Protein AF-0000000073241981 (afdb_homodimer)

Nearest PDB structures (foldseek):
  4bqk-assembly1_A  TM=9.613E-01  e=3.384E-13  Oryza sativa
  4u2x-assembly1_D  TM=9.489E-01  e=1.464E-09  Homo sapiens
  3tj3-assembly2_B  TM=9.458E-01  e=6.362E-09  Homo sapiens
  3fey-assembly1_C  TM=9.145E-01  e=1.460E-07  Homo sapiens
  3wpt-assembly2_B  TM=8.997E-01  e=3.703E-07  Homo sapiens

InterPro domains:
  IPR000225 Armadillo [PF00514] (1-34)
  IPR000225 Armadillo [PF00514] (39-77)
  IPR000225 Armadillo [SM00185] (1-35)
  IPR000225 Armadillo [SM00185] (38-78)
  IPR011989 Armadillo-like helical [G3DSA:1.25.10.10] (1-128)
  IPR016024 Armadillo-type fold [SSF48371] (3-127)
  IPR032413 Atypical Arm repeat [PF16186] (93-127)

Solvent-accessible surface area (backbone atoms only — not comparable to full-atom values): 13651 Å² total; per-residue (Å²): 107,66,30,52,57,30,47,46,53,53,40,39,49,36,36,67,66,50,56,69,74,54,20,53,52,28,42,49,24,53,21,49,21,41,73,51,39,52,68,68,53,44,49,48,47,50,70,67,54,43,57,43,44,38,37,63,41,55,74,47,89,50,63,67,57,27,46,37,33,50,51,23,51,42,39,48,40,50,47,24,45,50,36,18,76,70,56,75,54,49,90,34,30,63,49,42,52,51,35,46,75,44,54,25,52,65,52,40,57,58,33,55,73,44,88,50,61,69,50,19,54,50,29,53,51,41,45,55,65,35,52,52,37,83,96,108,66,30,52,57,30,46,45,54,54,40,40,47,35,37,67,66,49,57,70,76,52,21,52,52,30,44,48,26,53,22,49,21,40,74,52,39,51,69,68,53,43,51,49,46,51,72,65,54,43,57,45,46,40,37,64,41,55,75,46,88,51,63,69,56,26,45,37,36,50,52,22,51,43,41,48,40,50,47,24,46,50,36,18,75,70,57,75,53,50,89,34,29,64,48,42,53,50,35,46,75,45,54,23,53,64,52,40,56,58,32,56,73,43,86,51,61,68,50,19,54,51,28,52,50,41,45,54,64,35,52,53,36,82,97

pLDDT: mean 92.47, std 10.14, range [39.94, 98.81]

Foldseek 3Di:
DVVLVVVLLVLLVCLPDNDPVSVLVSLLVLLVCLVPDDLVSLVVNVVSPNQLSLLVCCVPPDVVSVLSSLSSLQSSLVSLVVCCVVCNVDQASVSLVVCVVSVNLVSLVVQCPPPDVSSNVSSVVSCVSSVVRVD/DVVLVVVLLVLLVCLPDNDPVSVLVSLLVLLVCLVPDDLVSLVVNVVSPNQLSLLVCCVPPDVVSVLSSLSSLQSSLVSLVVCCVVVNVDQASVSLVVCVVSVNLVSLVVQCPPPDVSSNVSSVVSCCSSVVRVD

Radius of gyration: 21.54 Å; Cα contacts (8 Å, |Δi|>4): 370; chains: 2; bounding box: 36×63×42 Å

Organism: Cajanus cajan (NCBI:txid3821)

Structure (mmCIF, N/CA/C/O backbone):
data_AF-0000000073241981-model_v1
#
loop_
_entity.id
_entity.type
_entity.pdbx_description
1 polymer 'Importin subunit alpha-1'
#
loop_
_atom_site.group_PDB
_atom_site.id
_atom_site.type_symbol
_atom_site.label_atom_id
_atom_site.label_alt_id
_atom_site.label_comp_id
_atom_site.label_asym_id
_atom_site.label_entity_id
_atom_site.label_seq_id
_atom_site.pdbx_PDB_ins_code
_atom_site.Cartn_x
_atom_site.Cartn_y
_atom_site.Cartn_z
_atom_site.occupancy
_atom_site.B_iso_or_equiv
_atom_site.auth_seq_id
_atom_site.auth_comp_id
_atom_site.auth_asym_id
_atom_site.auth_atom_id
_atom_site.pdbx_PDB_model_num
ATOM 1 N N . ALA A 1 1 ? -11.102 -2.355 5.992 1 65.44 1 ALA A N 1
ATOM 2 C CA . ALA A 1 1 ? -11.133 -3.785 5.691 1 65.44 1 ALA A CA 1
ATOM 3 C C . ALA A 1 1 ? -9.734 -4.391 5.781 1 65.44 1 ALA A C 1
ATOM 5 O O . ALA A 1 1 ? -8.75 -3.67 5.914 1 65.44 1 ALA A O 1
ATOM 6 N N . VAL A 1 2 ? -9.719 -5.684 5.891 1 76.06 2 VAL A N 1
ATOM 7 C CA . VAL A 1 2 ? -8.539 -6.508 6.105 1 76.06 2 VAL A CA 1
ATOM 8 C C . VAL A 1 2 ? -7.48 -6.184 5.051 1 76.06 2 VAL A C 1
ATOM 10 O O . VAL A 1 2 ? -6.305 -6.012 5.375 1 76.06 2 VAL A O 1
ATOM 13 N N . ILE A 1 3 ? -7.848 -5.832 3.861 1 83.62 3 ILE A N 1
ATOM 14 C CA . ILE A 1 3 ? -6.879 -5.633 2.789 1 83.62 3 ILE A CA 1
ATOM 15 C C . ILE A 1 3 ? -6.18 -4.285 2.965 1 83.62 3 ILE A C 1
ATOM 17 O O . ILE A 1 3 ? -4.988 -4.156 2.686 1 83.62 3 ILE A O 1
ATOM 21 N N . GLU A 1 4 ? -6.887 -3.355 3.498 1 87.31 4 GLU A N 1
ATOM 22 C CA . GLU A 1 4 ? -6.297 -2.031 3.668 1 87.31 4 GLU A CA 1
ATOM 23 C C . GLU A 1 4 ? -5.164 -2.057 4.691 1 87.31 4 GLU A C 1
ATOM 25 O O . GLU A 1 4 ? -4.109 -1.464 4.469 1 87.31 4 GLU A O 1
ATOM 30 N N . ALA A 1 5 ? -5.457 -2.812 5.758 1 87.94 5 ALA A N 1
ATOM 31 C CA . ALA A 1 5 ? -4.445 -2.902 6.805 1 87.94 5 ALA A CA 1
ATOM 32 C C . ALA A 1 5 ? -3.176 -3.574 6.281 1 87.94 5 ALA A C 1
ATOM 34 O O . ALA A 1 5 ? -2.064 -3.18 6.641 1 87.94 5 ALA A O 1
ATOM 35 N N . ALA A 1 6 ? -3.398 -4.441 5.395 1 91.81 6 ALA A N 1
ATOM 36 C CA . ALA A 1 6 ? -2.279 -5.195 4.84 1 91.81 6 ALA A CA 1
ATOM 37 C C . ALA A 1 6 ? -1.429 -4.324 3.92 1 91.81 6 ALA A C 1
ATOM 39 O O . ALA A 1 6 ? -0.267 -4.641 3.654 1 91.81 6 ALA A O 1
ATOM 40 N N . LEU A 1 7 ? -2.012 -3.246 3.492 1 95.12 7 LEU A N 1
ATOM 41 C CA . LEU A 1 7 ? -1.311 -2.402 2.531 1 95.12 7 LEU A CA 1
ATOM 42 C C . LEU A 1 7 ? -0.787 -1.135 3.199 1 95.12 7 LEU A C 1
ATOM 44 O O . LEU A 1 7 ? 0.273 -0.625 2.83 1 95.12 7 LEU A O 1
ATOM 48 N N . ILE A 1 8 ? -1.502 -0.699 4.191 1 95.81 8 ILE A N 1
ATOM 49 C CA . ILE A 1 8 ? -1.204 0.585 4.816 1 95.81 8 ILE A CA 1
ATOM 50 C C . ILE A 1 8 ? 0.071 0.471 5.648 1 95.81 8 ILE A C 1
ATOM 52 O O . ILE A 1 8 ? 0.993 1.275 5.496 1 95.81 8 ILE A O 1
ATOM 56 N N . ALA A 1 9 ? 0.153 -0.538 6.445 1 96 9 ALA A N 1
ATOM 57 C CA . ALA A 1 9 ? 1.267 -0.658 7.387 1 96 9 ALA A CA 1
ATOM 58 C C . ALA A 1 9 ? 2.598 -0.751 6.648 1 96 9 ALA A C 1
ATOM 60 O O . ALA A 1 9 ? 3.535 -0.009 6.949 1 96 9 ALA A O 1
ATOM 61 N N . PRO A 1 10 ? 2.623 -1.589 5.625 1 96.56 10 PRO A N 1
ATOM 62 C CA . PRO A 1 10 ? 3.891 -1.659 4.895 1 96.56 10 PRO A CA 1
ATOM 63 C C . PRO A 1 10 ? 4.254 -0.339 4.219 1 96.56 10 PRO A C 1
ATOM 65 O O . PRO A 1 10 ? 5.43 0.036 4.184 1 96.56 10 PRO A O 1
ATOM 68 N N . LEU A 1 11 ? 3.307 0.34 3.68 1 97.19 11 LEU A N 1
ATOM 69 C CA . LEU A 1 11 ? 3.582 1.6 2.998 1 97.19 11 LEU A CA 1
ATOM 70 C C . LEU A 1 11 ? 4.059 2.658 3.986 1 97.19 11 LEU A C 1
ATOM 72 O O . LEU A 1 11 ? 4.961 3.441 3.678 1 97.19 11 LEU A O 1
ATOM 76 N N . VAL A 1 12 ? 3.441 2.68 5.121 1 97.75 12 VAL A N 1
ATOM 77 C CA . VAL A 1 12 ? 3.865 3.627 6.148 1 97.75 12 VAL A CA 1
ATOM 78 C C . VAL A 1 12 ? 5.27 3.273 6.629 1 97.75 12 VAL A C 1
ATOM 80 O O . VAL A 1 12 ? 6.086 4.16 6.895 1 97.75 12 VAL A O 1
ATOM 83 N N . ASN A 1 13 ? 5.523 2.008 6.73 1 97.5 13 ASN A N 1
ATOM 84 C CA . ASN A 1 13 ? 6.867 1.589 7.117 1 97.5 13 ASN A CA 1
ATOM 85 C C . ASN A 1 13 ? 7.914 2.062 6.117 1 97.5 13 ASN A C 1
ATOM 87 O O . ASN A 1 13 ? 8.984 2.529 6.504 1 97.5 13 ASN A O 1
ATOM 91 N N . LEU A 1 14 ? 7.641 1.92 4.844 1 97.62 14 LEU A N 1
ATOM 92 C CA . LEU A 1 14 ? 8.547 2.406 3.811 1 97.62 14 LEU A CA 1
ATOM 93 C C . LEU A 1 14 ? 8.727 3.918 3.91 1 97.62 14 LEU A C 1
ATOM 95 O O . LEU A 1 14 ? 9.836 4.43 3.752 1 97.62 14 LEU A O 1
ATOM 99 N N . LEU A 1 15 ? 7.699 4.609 4.203 1 97.94 15 LEU A N 1
ATOM 100 C CA . LEU A 1 15 ? 7.734 6.062 4.359 1 97.94 15 LEU A CA 1
ATOM 101 C C . LEU A 1 15 ? 8.656 6.461 5.508 1 97.94 15 LEU A C 1
ATOM 103 O O . LEU A 1 15 ? 9.344 7.48 5.43 1 97.94 15 LEU A O 1
ATOM 107 N N . GLN A 1 16 ? 8.719 5.656 6.516 1 97.88 16 GLN A N 1
ATOM 108 C CA . GLN A 1 16 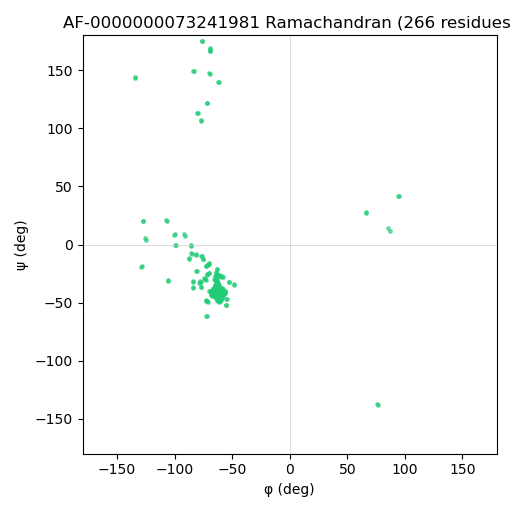? 9.477 5.957 7.727 1 97.88 16 GLN A CA 1
ATOM 109 C C . GLN A 1 16 ? 10.945 5.582 7.562 1 97.88 16 GLN A C 1
ATOM 111 O O . GLN A 1 16 ? 11.828 6.27 8.086 1 97.88 16 GLN A O 1
ATOM 116 N N . ASN A 1 17 ? 11.188 4.527 6.77 1 97.06 17 ASN A N 1
ATOM 117 C CA . ASN A 1 17 ? 12.5 3.926 6.984 1 97.06 17 ASN A CA 1
ATOM 118 C C . ASN A 1 17 ? 13.266 3.771 5.672 1 97.06 17 ASN A C 1
ATOM 120 O O . ASN A 1 17 ? 14.477 3.564 5.676 1 97.06 17 ASN A O 1
ATOM 124 N N . ALA A 1 18 ? 12.625 3.812 4.602 1 97 18 ALA A N 1
ATOM 125 C CA . ALA A 1 18 ? 13.281 3.5 3.334 1 97 18 ALA A CA 1
ATOM 126 C C . ALA A 1 18 ? 14.164 4.66 2.873 1 97 18 ALA A C 1
ATOM 128 O O . ALA A 1 18 ? 14.266 5.68 3.559 1 97 18 ALA A O 1
ATOM 129 N N . GLU A 1 19 ? 14.891 4.457 1.79 1 95.94 19 GLU A N 1
ATOM 130 C CA . GLU A 1 19 ? 15.68 5.52 1.179 1 95.94 19 GLU A CA 1
ATOM 131 C C . GLU A 1 19 ? 14.789 6.578 0.538 1 95.94 19 GLU A C 1
ATOM 133 O O . GLU A 1 19 ? 13.617 6.328 0.269 1 95.94 19 GLU A O 1
ATOM 138 N N . PHE A 1 20 ? 15.406 7.688 0.164 1 95.69 20 PHE A N 1
ATOM 139 C CA . PHE A 1 20 ? 14.672 8.891 -0.217 1 95.69 20 PHE A CA 1
ATOM 140 C C . PHE A 1 20 ? 13.766 8.617 -1.411 1 95.69 20 PHE A C 1
ATOM 142 O O . PHE A 1 20 ? 12.594 9.008 -1.411 1 95.69 20 PHE A O 1
ATOM 149 N N . ASP A 1 21 ? 14.242 7.934 -2.389 1 94.94 21 ASP A N 1
ATOM 150 C CA . ASP A 1 21 ? 13.469 7.691 -3.6 1 94.94 21 ASP A CA 1
ATOM 151 C C . ASP A 1 21 ? 12.227 6.848 -3.299 1 94.94 21 ASP A C 1
ATOM 153 O O . ASP A 1 21 ? 11.164 7.059 -3.891 1 94.94 21 ASP A O 1
ATOM 157 N N . ILE A 1 22 ? 12.305 5.914 -2.385 1 97.06 22 ILE A N 1
ATOM 158 C CA . ILE A 1 22 ? 11.188 5.055 -1.996 1 97.06 22 ILE A CA 1
ATOM 159 C C . ILE A 1 22 ? 10.234 5.832 -1.094 1 97.06 22 ILE A C 1
ATOM 161 O O . ILE A 1 22 ? 9.016 5.688 -1.201 1 97.06 22 ILE A O 1
ATOM 165 N N . LYS A 1 23 ? 10.781 6.711 -0.223 1 97.19 23 LYS A N 1
ATOM 166 C CA . LYS A 1 23 ? 9.961 7.555 0.637 1 97.19 23 LYS A CA 1
ATOM 167 C C . LYS A 1 23 ? 9.047 8.453 -0.191 1 97.19 23 LYS A C 1
ATOM 169 O O . LYS A 1 23 ? 7.887 8.672 0.169 1 97.19 23 LYS A O 1
ATOM 174 N N . LYS A 1 24 ? 9.57 8.922 -1.268 1 96.38 24 LYS A N 1
ATOM 175 C CA . LYS A 1 24 ? 8.781 9.797 -2.129 1 96.38 24 LYS A CA 1
ATOM 176 C C . LYS A 1 24 ? 7.57 9.062 -2.693 1 96.38 24 LYS A C 1
ATOM 178 O O . LYS A 1 24 ? 6.465 9.609 -2.721 1 96.38 24 LYS A O 1
ATOM 183 N N . GLU A 1 25 ? 7.773 7.785 -3.084 1 95.5 25 GLU A N 1
ATOM 184 C CA . GLU A 1 25 ? 6.688 6.973 -3.625 1 95.5 25 GLU A CA 1
ATOM 185 C C . GLU A 1 25 ? 5.66 6.645 -2.547 1 95.5 25 GLU A C 1
ATOM 187 O O . GLU A 1 25 ? 4.453 6.691 -2.797 1 95.5 25 GLU A O 1
ATOM 192 N N . ALA A 1 26 ? 6.184 6.332 -1.441 1 97.81 26 ALA A N 1
ATOM 193 C CA . ALA A 1 26 ? 5.301 6.027 -0.321 1 97.81 26 ALA A CA 1
ATOM 194 C C . ALA A 1 26 ? 4.496 7.258 0.093 1 97.81 26 ALA A C 1
ATOM 196 O O . ALA A 1 26 ? 3.291 7.168 0.341 1 97.81 26 ALA A O 1
ATOM 197 N N . ALA A 1 27 ? 5.168 8.43 0.128 1 98.25 27 ALA A N 1
ATOM 198 C CA . ALA A 1 27 ? 4.496 9.672 0.476 1 98.25 27 ALA A CA 1
ATOM 199 C C . ALA A 1 27 ? 3.367 9.984 -0.505 1 98.25 27 ALA A C 1
ATOM 201 O O . AL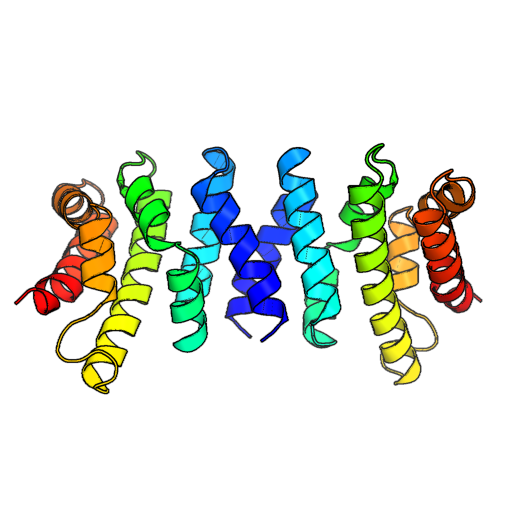A A 1 27 ? 2.273 10.383 -0.099 1 98.25 27 ALA A O 1
ATOM 202 N N . TRP A 1 28 ? 3.691 9.766 -1.756 1 96.88 28 TRP A N 1
ATOM 203 C CA . TRP A 1 28 ? 2.688 9.977 -2.793 1 96.88 28 TRP A CA 1
ATOM 204 C C . TRP A 1 28 ? 1.491 9.055 -2.596 1 96.88 28 TRP A C 1
ATOM 206 O O . TRP A 1 28 ? 0.341 9.492 -2.664 1 96.88 28 TRP A O 1
ATOM 216 N N . ALA A 1 29 ? 1.711 7.82 -2.322 1 97.06 29 ALA A N 1
ATOM 217 C CA . ALA A 1 29 ? 0.653 6.836 -2.105 1 97.06 29 ALA A CA 1
ATOM 218 C C . ALA A 1 29 ? -0.186 7.191 -0.882 1 97.06 29 ALA A C 1
ATOM 220 O O . ALA A 1 29 ? -1.418 7.199 -0.946 1 97.06 29 ALA A O 1
ATOM 221 N N . ILE A 1 30 ? 0.439 7.5 0.19 1 97.81 30 ILE A N 1
ATOM 222 C CA . ILE A 1 30 ? -0.23 7.816 1.448 1 97.81 30 ILE A CA 1
ATOM 223 C C . ILE A 1 30 ? -1.066 9.086 1.285 1 97.81 30 ILE A C 1
ATOM 225 O O . ILE A 1 30 ? -2.223 9.133 1.714 1 97.81 30 ILE A O 1
ATOM 229 N N . SER A 1 31 ? -0.5 10.055 0.642 1 97.88 31 SER A N 1
ATOM 230 C CA . SER A 1 31 ? -1.237 11.289 0.39 1 97.88 31 SER A CA 1
ATOM 231 C C . SER A 1 31 ? -2.502 11.023 -0.419 1 97.88 31 SER A C 1
ATOM 233 O O . SER A 1 31 ? -3.584 11.492 -0.062 1 97.88 31 SER A O 1
ATOM 235 N N . ASN A 1 32 ? -2.375 10.273 -1.45 1 96.25 32 ASN A N 1
ATOM 236 C CA . ASN A 1 32 ? -3.531 9.922 -2.268 1 96.25 32 ASN A CA 1
ATOM 237 C C . ASN A 1 32 ? -4.555 9.117 -1.475 1 96.25 32 ASN A C 1
ATOM 239 O O . ASN A 1 32 ? -5.762 9.266 -1.679 1 96.25 32 ASN A O 1
ATOM 243 N N . ALA A 1 33 ? -4.102 8.258 -0.69 1 95.69 33 ALA A N 1
ATOM 244 C CA . ALA A 1 33 ? -5 7.473 0.159 1 95.69 33 ALA A CA 1
ATOM 245 C C . ALA A 1 33 ? -5.832 8.383 1.058 1 95.69 33 ALA A C 1
ATOM 247 O O . ALA A 1 33 ? -7.023 8.133 1.271 1 95.69 33 ALA A O 1
ATOM 248 N N . THR A 1 34 ? -5.238 9.453 1.554 1 96.88 34 THR A N 1
ATOM 249 C CA . THR A 1 34 ? -5.953 10.359 2.451 1 96.88 34 THR A CA 1
ATOM 250 C C . THR A 1 34 ? -7.027 11.133 1.696 1 96.88 34 THR A C 1
ATOM 252 O O . THR A 1 34 ? -7.965 11.656 2.303 1 96.88 34 THR A O 1
ATOM 255 N N . SER A 1 35 ? -6.863 11.273 0.444 1 95.06 35 SER A N 1
ATOM 256 C CA . SER A 1 35 ? -7.82 12.023 -0.364 1 95.06 35 SER A CA 1
ATOM 257 C C . SER A 1 35 ? -9.125 11.258 -0.536 1 95.06 35 SER A C 1
ATOM 259 O O . SER A 1 35 ? -10.195 11.859 -0.67 1 95.06 35 SER A O 1
ATOM 261 N N . GLY A 1 36 ? -9.078 9.953 -0.449 1 91.06 36 GLY A N 1
ATOM 262 C CA . GLY A 1 36 ? -10.258 9.148 -0.71 1 91.06 36 GLY A CA 1
ATOM 263 C C . GLY A 1 36 ? -10.609 8.211 0.43 1 91.06 36 GLY A C 1
ATOM 264 O O . GLY A 1 36 ? -11.578 7.457 0.349 1 91.06 36 GLY A O 1
ATOM 265 N N . GLY A 1 37 ? -9.93 8.289 1.449 1 93.38 37 GLY A N 1
ATOM 266 C CA . GLY A 1 37 ? -10.148 7.379 2.564 1 93.38 37 GLY A CA 1
ATOM 267 C C . GLY A 1 37 ? -11.273 7.816 3.482 1 93.38 37 GLY A C 1
ATOM 268 O O . GLY A 1 37 ? -11.555 9.008 3.607 1 93.38 37 GLY A O 1
ATOM 269 N N . THR A 1 38 ? -11.898 6.832 4.059 1 93.62 38 THR A N 1
ATOM 270 C CA . THR A 1 38 ? -12.883 7.129 5.098 1 93.62 38 THR A CA 1
ATOM 271 C C . THR A 1 38 ? -12.195 7.66 6.352 1 93.62 38 THR A C 1
ATOM 273 O O . THR A 1 38 ? -10.977 7.57 6.484 1 93.62 38 THR A O 1
ATOM 276 N N . HIS A 1 39 ? -13.008 8.234 7.289 1 94.88 39 HIS A N 1
ATOM 277 C CA . HIS A 1 39 ? -12.445 8.719 8.547 1 94.88 39 HIS A CA 1
ATOM 278 C C . HIS A 1 39 ? -11.695 7.613 9.281 1 94.88 39 HIS A C 1
ATOM 280 O O . HIS A 1 39 ? -10.602 7.84 9.797 1 94.88 39 HIS A O 1
ATOM 286 N N . ASP A 1 40 ? -12.289 6.426 9.273 1 93.88 40 ASP A N 1
ATOM 287 C CA . ASP A 1 40 ? -11.664 5.305 9.969 1 93.88 40 ASP A CA 1
ATOM 288 C C . ASP A 1 40 ? -10.344 4.914 9.312 1 93.88 40 ASP A C 1
ATOM 290 O O . ASP A 1 40 ? -9.391 4.555 10 1 93.88 40 ASP A O 1
ATOM 294 N N . GLN A 1 41 ? -10.273 4.926 7.996 1 93.69 41 GLN A N 1
ATOM 295 C CA . GLN A 1 41 ? -9.047 4.605 7.27 1 93.69 41 GLN A CA 1
ATOM 296 C C . GLN A 1 41 ? -7.957 5.629 7.566 1 93.69 41 GLN A C 1
ATOM 298 O O . GLN A 1 41 ? -6.789 5.266 7.738 1 93.69 41 GLN A O 1
ATOM 303 N N . ILE A 1 42 ? -8.375 6.898 7.609 1 96.38 42 ILE A N 1
ATOM 304 C CA . ILE A 1 42 ? -7.414 7.957 7.898 1 96.38 42 ILE A CA 1
ATOM 305 C C . ILE A 1 42 ? -6.93 7.84 9.344 1 96.38 42 ILE A C 1
ATOM 307 O O . ILE A 1 42 ? -5.742 8.008 9.617 1 96.38 42 ILE A O 1
ATOM 311 N N . LYS A 1 43 ? -7.82 7.516 10.219 1 95.81 43 LYS A N 1
ATOM 312 C CA . LYS A 1 43 ? -7.445 7.27 11.602 1 95.81 43 LYS A CA 1
ATOM 313 C C . LYS A 1 43 ? -6.414 6.148 11.703 1 95.81 43 LYS A C 1
ATOM 315 O O . LYS A 1 43 ? -5.461 6.242 12.484 1 95.81 43 LYS A O 1
ATOM 320 N N . TYR A 1 44 ? -6.676 5.152 10.914 1 95.69 44 TYR A N 1
ATOM 321 C CA . TYR A 1 44 ? -5.746 4.027 10.906 1 95.69 44 TYR A CA 1
ATOM 322 C C . TYR A 1 44 ? -4.387 4.449 10.367 1 95.69 44 TYR A C 1
ATOM 324 O O . TYR A 1 44 ? -3.348 4.082 10.922 1 95.69 44 TYR A O 1
ATOM 332 N N . LEU A 1 45 ? -4.34 5.23 9.266 1 96.5 45 LEU A N 1
ATOM 333 C CA . LEU A 1 45 ? -3.107 5.762 8.695 1 96.5 45 LEU A CA 1
ATOM 334 C C . LEU A 1 45 ? -2.312 6.539 9.734 1 96.5 45 LEU A C 1
ATOM 336 O O . LEU A 1 45 ? -1.112 6.316 9.906 1 96.5 45 LEU A O 1
ATOM 340 N N . VAL A 1 46 ? -3.039 7.387 10.422 1 97.62 46 VAL A N 1
ATOM 341 C CA . VAL A 1 46 ? -2.408 8.227 11.445 1 97.62 46 VAL A CA 1
ATOM 342 C C . VAL A 1 46 ? -1.907 7.348 12.586 1 97.62 46 VAL A C 1
ATOM 344 O O . VAL A 1 46 ? -0.792 7.539 13.078 1 97.62 46 VAL A O 1
ATOM 347 N N . GLY A 1 47 ? -2.736 6.387 12.938 1 97.5 47 GLY A N 1
ATOM 348 C CA . GLY A 1 47 ? -2.342 5.453 13.977 1 97.5 47 GLY A CA 1
ATOM 349 C C . GLY A 1 47 ? -1.082 4.68 13.648 1 97.5 47 GLY A C 1
ATOM 350 O O . GLY A 1 47 ? -0.322 4.305 14.539 1 97.5 47 GLY A O 1
ATOM 351 N N . GLN A 1 48 ? -0.816 4.477 12.367 1 97.38 48 GLN A N 1
ATOM 352 C CA . GLN A 1 48 ? 0.378 3.77 11.922 1 97.38 48 GLN A CA 1
ATOM 353 C C . GLN A 1 48 ? 1.596 4.688 11.914 1 97.38 48 GLN A C 1
ATOM 355 O O . GLN A 1 48 ? 2.717 4.238 11.672 1 97.38 48 GLN A O 1
ATOM 360 N N . GLY A 1 49 ? 1.428 5.934 12.102 1 98.19 49 GLY A N 1
ATOM 361 C CA . GLY A 1 49 ? 2.535 6.859 12.289 1 98.19 49 GLY A CA 1
ATOM 362 C C . GLY A 1 49 ? 2.965 7.539 11 1 98.19 49 GLY A C 1
ATOM 363 O O . GLY A 1 49 ? 4.16 7.719 10.758 1 98.19 49 GLY A O 1
ATOM 364 N N . CYS A 1 50 ? 1.985 7.961 10.172 1 98.62 50 CYS A N 1
ATOM 365 C CA . CYS A 1 50 ? 2.361 8.516 8.875 1 98.62 50 CYS A CA 1
ATOM 366 C C . CYS A 1 50 ? 2.627 10.016 8.977 1 98.62 50 CYS A C 1
ATOM 368 O O . CYS A 1 50 ? 3.207 10.609 8.07 1 98.62 50 CYS A O 1
ATOM 370 N N . ILE A 1 51 ? 2.273 10.672 10.07 1 98.44 51 ILE A N 1
ATOM 371 C CA . ILE A 1 51 ? 2.328 12.125 10.164 1 98.44 51 ILE A CA 1
ATOM 372 C C . ILE A 1 51 ? 3.781 12.586 10.227 1 98.44 51 ILE A C 1
ATOM 374 O O . ILE A 1 51 ? 4.199 13.453 9.453 1 98.44 51 ILE A O 1
ATOM 378 N N . LYS A 1 52 ? 4.527 11.984 11.078 1 98.56 52 LYS A N 1
ATOM 379 C CA . LYS A 1 52 ? 5.891 12.461 11.297 1 98.56 52 LYS A CA 1
ATOM 380 C C . LYS A 1 52 ? 6.719 12.367 10.023 1 98.56 52 LYS A C 1
ATOM 382 O O . LYS A 1 52 ? 7.371 13.336 9.625 1 98.56 52 LYS A O 1
ATOM 387 N N . PRO A 1 53 ? 6.684 11.227 9.398 1 98.81 53 PRO A N 1
ATOM 388 C CA . PRO A 1 53 ? 7.504 11.188 8.188 1 98.81 53 PRO A CA 1
ATOM 389 C C . PRO A 1 53 ? 7.012 12.141 7.102 1 98.81 53 PRO A C 1
ATOM 391 O O . PRO A 1 53 ? 7.809 12.648 6.312 1 98.81 53 PRO A O 1
ATOM 394 N N . LEU A 1 54 ? 5.789 12.422 6.996 1 98.56 54 LEU A N 1
ATOM 395 C CA . LEU A 1 54 ? 5.301 13.43 6.066 1 98.56 54 LEU A CA 1
ATOM 396 C C . LEU A 1 54 ? 5.859 14.805 6.422 1 98.56 54 LEU A C 1
ATOM 398 O O . LEU A 1 54 ? 6.293 15.555 5.543 1 98.56 54 LEU A O 1
ATOM 402 N N . CYS A 1 55 ? 5.816 15.094 7.703 1 98.31 55 CYS A N 1
ATOM 403 C CA . CYS A 1 55 ? 6.371 16.359 8.172 1 98.31 55 CYS A CA 1
ATOM 404 C C . CYS A 1 55 ? 7.863 16.438 7.871 1 98.31 55 CYS A C 1
ATOM 406 O O . CYS A 1 55 ? 8.359 17.484 7.461 1 98.31 55 CYS A O 1
ATOM 408 N N . ASP A 1 56 ? 8.531 15.375 8.055 1 98.31 56 ASP A N 1
ATOM 409 C CA . ASP A 1 56 ? 9.977 15.352 7.84 1 98.31 56 ASP A CA 1
ATOM 410 C C . ASP A 1 56 ? 10.328 15.641 6.383 1 98.31 56 ASP A C 1
ATOM 412 O O . ASP A 1 56 ? 11.383 16.203 6.09 1 98.31 56 ASP A O 1
ATOM 416 N N . LEU A 1 57 ? 9.445 15.359 5.469 1 98.06 57 LEU A N 1
ATOM 417 C CA . LEU A 1 57 ? 9.695 15.523 4.043 1 98.06 57 LEU A CA 1
ATOM 418 C C . LEU A 1 57 ? 9.391 16.953 3.592 1 98.06 57 LEU A C 1
ATOM 420 O O . LEU A 1 57 ? 9.625 17.297 2.434 1 98.06 57 LEU A O 1
ATOM 424 N N . LEU A 1 58 ? 8.938 17.797 4.531 1 97.44 58 LEU A N 1
ATOM 425 C CA . LEU A 1 58 ? 8.562 19.156 4.168 1 97.44 58 LEU A CA 1
ATOM 426 C C . LEU A 1 58 ? 9.797 20.016 3.932 1 97.44 58 LEU A C 1
ATOM 428 O O . LEU A 1 58 ? 9.695 21.109 3.365 1 97.44 58 LEU A O 1
ATOM 432 N N . VAL A 1 59 ? 10.914 19.531 4.305 1 96.31 59 VAL A N 1
ATOM 433 C CA . VAL A 1 59 ? 12.133 20.312 4.133 1 96.31 59 VAL A CA 1
ATOM 434 C C . VAL A 1 59 ? 12.875 19.844 2.887 1 96.31 59 VAL A C 1
ATOM 436 O O . VAL A 1 59 ? 13.969 20.344 2.582 1 96.31 59 VAL A O 1
ATOM 439 N N . CYS A 1 60 ? 12.312 18.875 2.23 1 94.38 60 CYS A N 1
ATOM 440 C CA . CYS A 1 60 ? 12.898 18.359 0.997 1 94.38 60 CYS A CA 1
ATOM 441 C C . CYS A 1 60 ? 12.953 19.453 -0.071 1 94.38 60 CYS A C 1
ATOM 443 O O . CYS A 1 60 ? 12.016 20.234 -0.213 1 94.38 60 CYS A O 1
ATOM 445 N N . PRO A 1 61 ? 14.016 19.578 -0.887 1 93.56 61 PRO A N 1
ATOM 446 C CA . PRO A 1 61 ? 14.156 20.625 -1.906 1 93.56 61 PRO A CA 1
ATOM 447 C C . PRO A 1 61 ? 13.219 20.422 -3.094 1 93.56 61 PRO A C 1
ATOM 449 O O . PRO A 1 61 ? 12.977 21.344 -3.861 1 93.56 61 PRO A O 1
ATOM 452 N N . ASP A 1 62 ? 12.672 19.281 -3.285 1 95.19 62 ASP A N 1
ATOM 453 C CA . ASP A 1 62 ? 11.766 19 -4.387 1 95.19 62 ASP A CA 1
ATOM 454 C C . ASP A 1 62 ? 10.352 19.516 -4.078 1 95.19 62 ASP A C 1
ATOM 456 O O . ASP A 1 62 ? 9.648 18.938 -3.25 1 95.19 62 ASP A O 1
ATOM 460 N N . PRO A 1 63 ? 9.898 20.516 -4.805 1 96.69 63 PRO A N 1
ATOM 461 C CA . PRO A 1 63 ? 8.586 21.109 -4.504 1 96.69 63 PRO A CA 1
ATOM 462 C C . 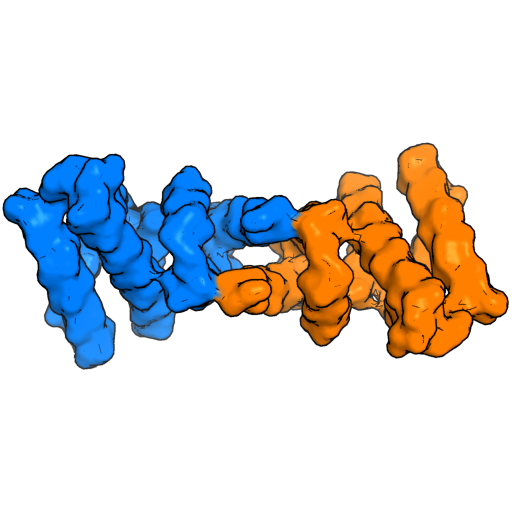PRO A 1 63 ? 7.438 20.125 -4.699 1 96.69 63 PRO A C 1
ATOM 464 O O . PRO A 1 63 ? 6.395 20.25 -4.055 1 96.69 63 PRO A O 1
ATOM 467 N N . ARG A 1 64 ? 7.676 19.203 -5.586 1 96 64 ARG A N 1
ATOM 468 C CA . ARG A 1 64 ? 6.613 18.234 -5.824 1 96 64 ARG A CA 1
ATOM 469 C C . ARG A 1 64 ? 6.375 17.375 -4.594 1 96 64 ARG A C 1
ATOM 471 O O . ARG A 1 64 ? 5.23 17.078 -4.246 1 96 64 ARG A O 1
ATOM 478 N N . ILE A 1 65 ? 7.398 17.016 -3.975 1 97.25 65 ILE A N 1
ATOM 479 C CA . ILE A 1 65 ? 7.309 16.203 -2.768 1 97.25 65 ILE A CA 1
ATOM 480 C C . ILE A 1 65 ? 6.664 17.016 -1.644 1 97.25 65 ILE A C 1
ATOM 482 O O . ILE A 1 65 ? 5.793 16.516 -0.929 1 97.25 65 ILE A O 1
ATOM 486 N N . VAL A 1 66 ? 7.102 18.266 -1.514 1 98 66 VAL A N 1
ATOM 487 C CA . VAL A 1 66 ? 6.559 19.156 -0.493 1 98 66 VAL A CA 1
ATOM 488 C C . VAL A 1 66 ? 5.051 19.312 -0.686 1 98 66 VAL A C 1
ATOM 490 O O . VAL A 1 66 ? 4.281 19.188 0.269 1 98 66 VAL A O 1
ATOM 493 N N . THR A 1 67 ? 4.641 19.484 -1.904 1 97.94 67 THR A N 1
ATOM 494 C CA . THR A 1 67 ? 3.227 19.656 -2.223 1 97.94 67 THR A CA 1
ATOM 495 C C . THR A 1 67 ? 2.434 18.406 -1.847 1 97.94 67 THR A C 1
ATOM 497 O O . THR A 1 67 ? 1.357 18.5 -1.253 1 97.94 67 THR A O 1
ATOM 500 N N . VAL A 1 68 ? 2.961 17.281 -2.168 1 97.81 68 VAL A N 1
ATOM 501 C CA . VAL A 1 68 ? 2.312 16.016 -1.887 1 97.81 68 VAL A CA 1
ATOM 502 C C . VAL A 1 68 ? 2.139 15.844 -0.379 1 97.81 68 VAL A C 1
ATOM 504 O O . VAL A 1 68 ? 1.066 15.445 0.088 1 97.81 68 VAL A O 1
ATOM 507 N N . CYS A 1 69 ? 3.176 16.125 0.349 1 98.38 69 CYS A N 1
ATOM 508 C CA . CYS A 1 69 ? 3.119 16 1.801 1 98.38 69 CYS A CA 1
ATOM 509 C C . CYS A 1 69 ? 2.102 16.969 2.393 1 98.38 69 CYS A C 1
ATOM 511 O O . CYS A 1 69 ? 1.314 16.594 3.264 1 98.38 69 CYS A O 1
ATOM 513 N N . LEU A 1 70 ? 2.041 18.156 1.867 1 97.75 70 LEU A N 1
ATOM 514 C CA . LEU A 1 70 ? 1.086 19.156 2.344 1 97.75 70 LEU A CA 1
ATOM 515 C C . LEU A 1 70 ? -0.345 18.703 2.061 1 97.75 70 LEU A C 1
ATOM 517 O O . LEU A 1 70 ? -1.23 18.875 2.902 1 97.75 70 LEU A O 1
ATOM 521 N N . GLU A 1 71 ? -0.525 18.109 0.958 1 97.25 71 GLU A N 1
ATOM 522 C CA . GLU A 1 71 ? -1.853 17.609 0.608 1 97.25 71 GLU A CA 1
ATOM 523 C C . GLU A 1 71 ? -2.301 16.516 1.568 1 97.25 71 GLU A C 1
ATOM 525 O O . GLU A 1 71 ? -3.443 16.531 2.035 1 97.25 71 GLU A O 1
ATOM 530 N N . GLY A 1 72 ? -1.414 15.633 1.817 1 97.81 72 GLY A N 1
ATOM 531 C CA . GLY A 1 72 ? -1.733 14.586 2.773 1 97.81 72 GLY A CA 1
ATOM 532 C C . GLY A 1 72 ? -2.053 15.117 4.156 1 97.81 72 GLY A C 1
ATOM 533 O O . GLY A 1 72 ? -3.053 14.727 4.766 1 97.81 72 GLY A O 1
ATOM 534 N N . LEU A 1 73 ? -1.258 16 4.598 1 97.38 73 LEU A N 1
ATOM 535 C CA . LEU A 1 73 ? -1.447 16.578 5.922 1 97.38 73 LEU A CA 1
ATOM 536 C C . LEU A 1 73 ? -2.742 17.375 5.984 1 97.38 73 LEU A C 1
ATOM 538 O O . LEU A 1 73 ? -3.449 17.344 6.996 1 97.38 73 LEU A O 1
ATOM 542 N N . GLU A 1 74 ? -3.039 18.047 4.941 1 96.62 74 GLU A N 1
ATOM 543 C CA . GLU A 1 74 ? -4.289 18.797 4.879 1 96.62 74 GLU A CA 1
ATOM 544 C C . GLU A 1 74 ? -5.496 17.875 5.027 1 96.62 74 GLU A C 1
ATOM 546 O O . GLU A 1 74 ? -6.422 18.172 5.781 1 96.62 74 GLU A O 1
ATOM 551 N N . ASN A 1 75 ? -5.477 16.844 4.297 1 96.69 75 ASN A N 1
ATOM 552 C CA . ASN A 1 75 ? -6.578 15.883 4.367 1 96.69 75 ASN A CA 1
ATOM 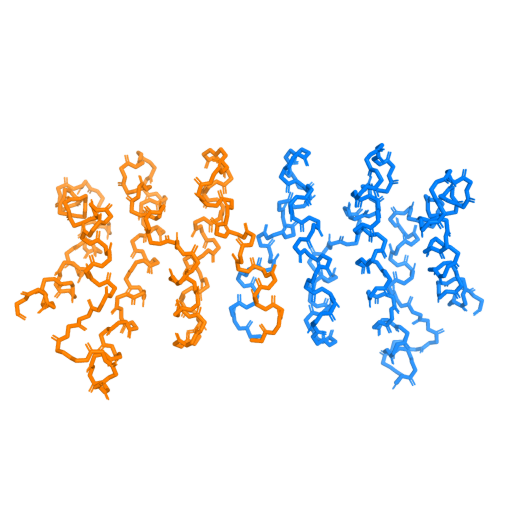553 C C . ASN A 1 75 ? -6.723 15.289 5.766 1 96.69 75 ASN A C 1
ATOM 555 O O . ASN A 1 75 ? -7.84 15.117 6.258 1 96.69 75 ASN A O 1
ATOM 559 N N . ILE A 1 76 ? -5.637 15.008 6.328 1 96.81 76 ILE A N 1
ATOM 560 C CA . ILE A 1 76 ? -5.633 14.461 7.68 1 96.81 76 ILE A CA 1
ATOM 561 C C . ILE A 1 76 ? -6.223 15.477 8.656 1 96.81 76 ILE A C 1
ATOM 563 O O . ILE A 1 76 ? -7.062 15.133 9.492 1 96.81 76 ILE A O 1
ATOM 567 N N . LEU A 1 77 ? -5.863 16.703 8.523 1 95.88 77 LEU A N 1
ATOM 568 C CA . LEU A 1 77 ? -6.352 17.766 9.398 1 95.88 77 LEU A CA 1
ATOM 569 C C . LEU A 1 77 ? -7.855 17.969 9.227 1 95.88 77 LEU A C 1
ATOM 571 O O . LEU A 1 77 ? -8.562 18.234 10.203 1 95.88 77 LEU A O 1
ATOM 575 N N . LYS A 1 78 ? -8.281 17.797 8.047 1 95.25 78 LYS A N 1
ATOM 576 C CA . LYS A 1 78 ? -9.711 17.922 7.797 1 95.25 78 LYS A CA 1
ATOM 577 C C . LYS A 1 78 ? -10.492 16.844 8.547 1 95.25 78 LYS A C 1
ATOM 579 O O . LYS A 1 78 ? -11.555 17.125 9.102 1 95.25 78 LYS A O 1
ATOM 584 N N . VAL A 1 79 ? -9.992 15.727 8.5 1 95.44 79 VAL A N 1
ATOM 585 C CA . VAL A 1 79 ? -10.641 14.641 9.227 1 95.44 79 VAL A CA 1
ATOM 586 C C . VAL A 1 79 ? -10.609 14.93 10.727 1 95.44 79 VAL A C 1
ATOM 588 O O . VAL A 1 79 ? -11.602 14.703 11.43 1 95.44 79 VAL A O 1
ATOM 591 N N . GLY A 1 80 ? -9.453 15.375 11.188 1 94.25 80 GLY A N 1
ATOM 592 C CA . GLY A 1 80 ? -9.367 15.766 12.586 1 94.25 80 GLY A CA 1
ATOM 593 C C . GLY A 1 80 ? -10.375 16.828 12.977 1 94.25 80 GLY A C 1
ATOM 594 O O . GLY A 1 80 ? -10.961 16.766 14.055 1 94.25 80 GLY A O 1
ATOM 595 N N . GLU A 1 81 ? -10.578 17.75 12.125 1 93.06 81 GLU A N 1
ATOM 596 C CA . GLU A 1 81 ? -11.555 18.812 12.375 1 93.06 81 GLU A CA 1
ATOM 597 C C . GLU A 1 81 ? -12.977 18.25 12.414 1 93.06 81 GLU A C 1
ATOM 599 O O . GLU A 1 81 ? -13.781 18.641 13.258 1 93.06 81 GLU A O 1
ATOM 604 N N . ALA A 1 82 ? -13.211 17.406 11.508 1 93.25 82 ALA A N 1
ATOM 605 C CA . ALA A 1 82 ? -14.523 16.766 11.484 1 93.25 82 ALA A CA 1
ATOM 606 C C . ALA A 1 82 ? -14.781 15.977 12.766 1 93.25 82 ALA A C 1
ATOM 608 O O . ALA A 1 82 ? -15.875 16.031 13.328 1 93.25 82 ALA A O 1
ATOM 609 N N . GLU A 1 83 ? -13.812 15.297 13.195 1 92.69 83 GLU A N 1
ATOM 610 C CA . GLU A 1 83 ? -13.938 14.516 14.422 1 92.69 83 GLU A CA 1
ATOM 611 C C . GLU A 1 83 ? -14.164 15.414 15.633 1 92.69 83 GLU A C 1
ATOM 613 O O . GLU A 1 83 ? -14.914 15.062 16.547 1 92.69 83 GLU A O 1
ATOM 618 N N . LYS A 1 84 ? -13.484 16.453 15.609 1 90.62 84 LYS A N 1
ATOM 619 C CA . LYS A 1 84 ? -13.688 17.453 16.656 1 90.62 84 LYS A CA 1
ATOM 620 C C . LYS A 1 84 ? -15.125 17.969 16.641 1 90.62 84 LYS A C 1
ATOM 622 O O . LYS A 1 84 ? -15.773 18.016 17.688 1 90.62 84 LYS A O 1
ATOM 627 N N . SER A 1 85 ? -15.609 18.312 15.539 1 91.75 85 SER A N 1
ATOM 628 C CA . SER A 1 85 ? -16.938 18.875 15.383 1 91.75 85 SER A CA 1
ATOM 629 C C . SER A 1 85 ? -18.016 17.859 15.781 1 91.75 85 SER A C 1
ATOM 631 O O . SER A 1 85 ? -19.078 18.25 16.266 1 91.75 85 SER A O 1
ATOM 633 N N . LEU A 1 86 ? -17.688 16.609 15.656 1 91.69 86 LEU A N 1
ATOM 634 C CA . LEU A 1 86 ? -18.625 15.547 16.016 1 91.69 86 LEU A CA 1
ATOM 635 C C . LEU A 1 86 ? -18.547 15.242 17.516 1 91.69 86 LEU A C 1
ATOM 637 O O . LEU A 1 86 ? -19.344 14.469 18.031 1 91.69 86 LEU A O 1
ATOM 641 N N . GLY A 1 87 ? -17.594 15.812 18.172 1 89.62 87 GLY A N 1
ATOM 642 C CA . GLY A 1 87 ? -17.469 15.648 19.609 1 89.62 87 GLY A CA 1
ATOM 643 C C . GLY A 1 87 ? -16.672 14.414 20 1 89.62 87 GLY A C 1
ATOM 644 O O . GLY A 1 87 ? -16.672 14.023 21.172 1 89.62 87 GLY A O 1
ATOM 645 N N . ASN A 1 88 ? -16.016 13.828 19 1 89.38 88 ASN A N 1
ATOM 646 C CA . ASN A 1 88 ? -15.32 12.578 19.266 1 89.38 88 ASN A CA 1
ATOM 647 C C . ASN A 1 88 ? -13.969 12.812 19.938 1 89.38 88 ASN A C 1
ATOM 649 O O . ASN A 1 88 ? -13.43 11.922 20.594 1 89.38 88 ASN A O 1
ATOM 653 N N . THR A 1 89 ? -13.414 13.992 19.781 1 86.12 89 THR A N 1
ATOM 654 C CA . THR A 1 89 ? -12.07 14.25 20.297 1 86.12 89 THR A CA 1
ATOM 655 C C . THR A 1 89 ? -12.055 15.5 21.172 1 86.12 89 THR A C 1
ATOM 657 O O . THR A 1 89 ? -11 16.109 21.375 1 86.12 89 THR A O 1
ATOM 660 N N . GLY A 1 90 ? -13.203 15.883 21.656 1 84.81 90 GLY A N 1
ATOM 661 C CA . GLY A 1 90 ? -13.297 17.094 22.453 1 84.81 90 GLY A CA 1
ATOM 662 C C . GLY A 1 90 ? -13.234 18.359 21.625 1 84.81 90 GLY A C 1
ATOM 663 O O . GLY A 1 90 ? -13.891 18.453 20.578 1 84.81 90 GLY A O 1
ATOM 664 N N . ASP A 1 91 ? -12.414 19.391 22.172 1 86 91 ASP A N 1
ATOM 665 C CA . ASP A 1 91 ? -12.422 20.703 21.516 1 86 91 ASP A CA 1
ATOM 666 C C . ASP A 1 91 ? -11.109 20.938 20.766 1 86 91 ASP A C 1
ATOM 668 O O . ASP A 1 91 ? -10.711 22.094 20.562 1 86 91 ASP A O 1
ATOM 672 N N . VAL A 1 92 ? -10.453 19.734 20.484 1 87.38 92 VAL A N 1
ATOM 673 C CA . VAL A 1 92 ? -9.18 19.953 19.812 1 87.38 92 VAL A CA 1
ATOM 674 C C . VAL A 1 92 ? -9.047 19 18.625 1 87.38 92 VAL A C 1
ATOM 676 O O . VAL A 1 92 ? -9.602 17.891 18.641 1 87.38 92 VAL A O 1
ATOM 679 N N . ASN A 1 93 ? -8.461 19.484 17.625 1 92.88 93 ASN A N 1
ATOM 680 C CA . ASN A 1 93 ? -8.039 18.578 16.547 1 92.88 93 ASN A CA 1
ATOM 681 C C . ASN A 1 93 ? -6.777 17.828 16.938 1 92.88 93 ASN A C 1
ATOM 683 O O . ASN A 1 93 ? -5.68 18.375 16.922 1 92.88 93 ASN A O 1
ATOM 687 N N . LEU A 1 94 ? -6.914 16.609 17.219 1 92.56 94 LEU A N 1
ATOM 688 C CA . LEU A 1 94 ? -5.812 15.797 17.703 1 92.56 94 LEU A CA 1
ATOM 689 C C . LEU A 1 94 ? -4.707 15.688 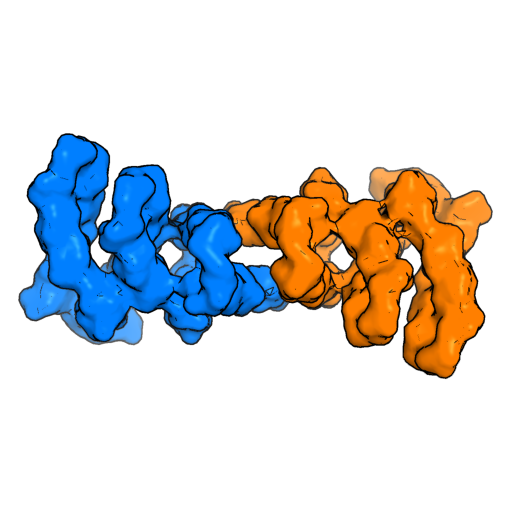16.672 1 92.56 94 LEU A C 1
ATOM 691 O O . LEU A 1 94 ? -3.529 15.57 17.016 1 92.56 94 LEU A O 1
ATOM 695 N N . TYR A 1 95 ? -5.043 15.727 15.422 1 95.88 95 TYR A N 1
ATOM 696 C CA . TYR A 1 95 ? -4.047 15.594 14.367 1 95.88 95 TYR A CA 1
ATOM 697 C C . TYR A 1 95 ? -3.209 16.859 14.242 1 95.88 95 TYR A C 1
ATOM 699 O O . TYR A 1 95 ? -2.033 16.797 13.875 1 95.88 95 TYR A O 1
ATOM 707 N N . ALA A 1 96 ? -3.795 18.016 14.578 1 93.62 96 ALA A N 1
ATOM 708 C CA . ALA A 1 96 ? -3.012 19.234 14.641 1 93.62 96 ALA A CA 1
ATOM 709 C C . ALA A 1 96 ? -1.943 19.156 15.727 1 93.62 96 ALA A C 1
ATOM 711 O O . ALA A 1 96 ? -0.809 19.594 15.531 1 93.62 96 ALA A O 1
ATOM 712 N N . GLN A 1 97 ? -2.344 18.594 16.797 1 93.06 97 GLN A N 1
ATOM 713 C CA . GLN A 1 97 ? -1.397 18.406 17.891 1 93.06 97 GLN A CA 1
ATOM 714 C C . GLN A 1 97 ? -0.276 17.453 17.484 1 93.06 97 GLN A C 1
ATOM 716 O O . GLN A 1 97 ? 0.889 17.688 17.828 1 93.06 97 GLN A O 1
ATOM 721 N N . MET A 1 98 ? -0.641 16.438 16.781 1 95.31 98 MET A N 1
ATOM 722 C CA . MET A 1 98 ? 0.349 15.461 16.328 1 95.31 98 MET A CA 1
ATOM 723 C C . MET A 1 98 ? 1.322 16.094 15.344 1 95.31 98 MET A C 1
ATOM 725 O O . MET A 1 98 ? 2.518 15.789 15.367 1 95.31 98 MET A O 1
ATOM 729 N N . ILE A 1 99 ? 0.822 16.938 14.516 1 96.06 99 ILE A N 1
ATOM 730 C CA . ILE A 1 99 ? 1.673 17.641 13.562 1 96.06 99 ILE A CA 1
ATOM 731 C C . ILE A 1 99 ? 2.641 18.547 14.312 1 96.06 99 ILE A C 1
ATOM 733 O O . ILE A 1 99 ? 3.826 18.609 13.977 1 96.06 99 ILE A O 1
ATOM 737 N N . ASP A 1 100 ? 2.148 19.219 15.289 1 93.44 100 ASP A N 1
ATOM 738 C CA . ASP A 1 100 ? 3.002 20.078 16.109 1 93.44 100 ASP A CA 1
ATOM 739 C C . ASP A 1 100 ? 4.082 19.266 16.812 1 93.44 100 ASP A C 1
ATOM 741 O O . ASP A 1 100 ? 5.258 19.641 16.812 1 93.44 100 ASP A O 1
ATOM 745 N N . ASP A 1 101 ? 3.674 18.156 17.375 1 95.06 101 ASP A N 1
ATOM 746 C CA . ASP A 1 101 ? 4.609 17.281 18.078 1 95.06 101 ASP A CA 1
ATOM 747 C C . ASP A 1 101 ? 5.684 16.766 17.125 1 95.06 101 ASP A C 1
ATOM 749 O O . ASP A 1 101 ? 6.809 16.484 17.547 1 95.06 101 ASP A O 1
ATOM 753 N N . ALA A 1 102 ? 5.375 16.688 15.844 1 96.5 102 ALA A N 1
ATOM 754 C CA . ALA A 1 102 ? 6.293 16.188 14.82 1 96.5 102 ALA A CA 1
ATOM 755 C C . ALA A 1 102 ? 7.113 17.328 14.219 1 96.5 102 ALA A C 1
ATOM 757 O O . ALA A 1 102 ? 7.75 17.156 13.18 1 96.5 102 ALA A O 1
ATOM 758 N N . GLU A 1 103 ? 6.973 18.484 14.812 1 95.25 103 GLU A N 1
ATOM 759 C CA . GLU A 1 103 ? 7.68 19.688 14.375 1 95.25 103 GLU A CA 1
ATOM 760 C C . GLU A 1 103 ? 7.207 20.125 12.992 1 95.25 103 GLU A C 1
ATOM 762 O O . GLU A 1 103 ? 7.965 20.734 12.234 1 95.25 103 GLU A O 1
ATOM 767 N N . GLY A 1 104 ? 6.07 19.812 12.711 1 96.25 104 GLY A N 1
ATOM 768 C CA . GLY A 1 104 ? 5.516 20.141 11.406 1 96.25 104 GLY A CA 1
ATOM 769 C C . GLY A 1 104 ? 5.082 21.578 11.281 1 96.25 104 GLY A C 1
ATOM 770 O O . GLY A 1 104 ? 5.188 22.188 10.211 1 96.25 104 GLY A O 1
ATOM 771 N N . LEU A 1 105 ? 4.633 22.156 12.352 1 93.38 105 LEU A N 1
ATOM 772 C CA . LEU A 1 105 ? 4.105 23.516 12.32 1 93.38 105 LEU A CA 1
ATOM 773 C C . LEU A 1 105 ? 5.176 24.5 11.891 1 93.38 105 LEU A C 1
ATOM 775 O O . LEU A 1 105 ? 4.93 25.359 11.039 1 93.38 105 LEU A O 1
ATOM 779 N N . GLU A 1 106 ? 6.258 24.375 12.508 1 93.25 106 GLU A N 1
ATOM 780 C CA . GLU A 1 106 ? 7.355 25.266 12.148 1 93.25 106 GLU A CA 1
ATOM 781 C C . GLU A 1 106 ? 7.734 25.125 10.68 1 93.25 106 GLU A C 1
ATOM 783 O O . GLU A 1 106 ? 7.957 26.125 9.992 1 93.25 106 GLU A O 1
ATOM 788 N N . LYS A 1 107 ? 7.809 23.906 10.234 1 95.94 107 LYS A N 1
ATOM 789 C CA . LYS A 1 107 ? 8.164 23.641 8.844 1 95.94 107 LYS A CA 1
ATOM 790 C C . LYS A 1 107 ? 7.125 24.219 7.887 1 95.94 107 LYS A C 1
ATOM 792 O O . LYS A 1 107 ? 7.469 24.797 6.859 1 95.94 107 LYS A O 1
ATOM 797 N N . ILE A 1 108 ? 5.93 24.047 8.234 1 96 108 ILE A N 1
ATOM 798 C CA . ILE A 1 108 ? 4.855 24.562 7.395 1 96 108 ILE A CA 1
ATOM 799 C C . ILE A 1 108 ? 4.895 26.094 7.383 1 96 108 ILE A C 1
ATOM 801 O O . ILE A 1 108 ? 4.688 26.719 6.34 1 96 108 ILE A O 1
ATOM 805 N N . GLU A 1 109 ? 5.172 26.672 8.508 1 93.38 109 GLU A N 1
ATOM 806 C CA . GLU A 1 109 ? 5.309 28.125 8.586 1 93.38 109 GLU A CA 1
ATOM 807 C C . GLU A 1 109 ? 6.422 28.625 7.672 1 93.38 109 GLU A C 1
ATOM 809 O O . GLU A 1 109 ? 6.273 29.656 7.008 1 93.38 109 GLU A O 1
ATOM 814 N N . ASN A 1 110 ? 7.512 27.906 7.672 1 94.94 110 ASN A N 1
ATOM 815 C CA . ASN A 1 110 ? 8.648 28.297 6.84 1 94.94 110 ASN A CA 1
ATOM 816 C C . ASN A 1 110 ? 8.297 28.234 5.355 1 94.94 110 ASN A C 1
ATOM 818 O O . ASN A 1 110 ? 8.867 28.969 4.547 1 94.94 110 ASN A O 1
ATOM 822 N N . LEU A 1 111 ? 7.324 27.438 5.027 1 96.38 111 LEU A N 1
ATOM 823 C CA . LEU A 1 111 ? 6.93 27.266 3.633 1 96.38 111 LEU A CA 1
ATOM 824 C C . LEU A 1 111 ? 6.117 28.469 3.15 1 96.38 111 LEU A C 1
ATOM 826 O O . LEU A 1 111 ? 5.879 28.609 1.949 1 96.38 111 LEU A O 1
ATOM 830 N N . GLN A 1 112 ? 5.754 29.312 4.062 1 93.75 112 GLN A N 1
ATOM 831 C CA . GLN A 1 112 ? 5.055 30.531 3.674 1 93.75 112 GLN A CA 1
ATOM 832 C C . GLN A 1 112 ? 5.992 31.5 2.949 1 93.75 112 GLN A C 1
ATOM 834 O O . GLN A 1 112 ? 5.543 32.469 2.324 1 93.75 112 GLN A O 1
ATOM 839 N N . SER A 1 113 ? 7.285 31.266 3.086 1 93.44 113 SER A N 1
ATOM 840 C CA . SER A 1 113 ? 8.266 32.094 2.385 1 93.44 113 SER A CA 1
ATOM 841 C C . SER A 1 113 ? 8.773 31.391 1.124 1 93.44 113 SER A C 1
ATOM 843 O O . SER A 1 113 ? 9.766 31.812 0.531 1 93.44 113 SER A O 1
ATOM 845 N N . HIS A 1 114 ? 8.141 30.266 0.753 1 92 114 HIS A N 1
ATOM 846 C CA . HIS A 1 114 ? 8.555 29.516 -0.43 1 92 114 HIS A CA 1
ATOM 847 C C . HIS A 1 114 ? 8.227 30.281 -1.707 1 92 114 HIS A C 1
ATOM 849 O O . HIS A 1 114 ? 7.191 30.953 -1.786 1 92 114 HIS A O 1
ATOM 855 N N . ASP A 1 115 ? 9.047 30.109 -2.695 1 92.75 115 ASP A N 1
ATOM 856 C CA . ASP A 1 115 ? 8.883 30.844 -3.951 1 92.75 115 ASP A CA 1
ATOM 857 C C . ASP A 1 115 ? 7.703 30.297 -4.75 1 92.75 115 ASP A C 1
ATOM 859 O O . ASP A 1 115 ? 7.055 31.031 -5.496 1 92.75 115 ASP A O 1
ATOM 863 N N . ASN A 1 116 ? 7.449 29.031 -4.578 1 94.06 116 ASN A N 1
ATOM 864 C CA . ASN A 1 116 ? 6.32 28.406 -5.266 1 94.06 116 ASN A CA 1
ATOM 865 C C . ASN A 1 116 ? 4.988 28.859 -4.668 1 94.06 116 ASN A C 1
ATOM 867 O O . ASN A 1 116 ? 4.711 28.594 -3.496 1 94.06 116 ASN A O 1
ATOM 871 N N . ASN A 1 117 ? 4.125 29.438 -5.441 1 94.25 117 ASN A N 1
ATOM 872 C CA . ASN A 1 117 ? 2.865 30 -4.973 1 94.25 117 ASN A CA 1
ATOM 873 C C . ASN A 1 117 ? 1.922 28.922 -4.453 1 94.25 117 ASN A C 1
ATOM 875 O O . ASN A 1 117 ? 1.215 29.125 -3.465 1 94.25 117 ASN A O 1
ATOM 879 N N . GLU A 1 118 ? 1.842 27.859 -5.168 1 94.88 118 GLU A N 1
ATOM 880 C CA . GLU A 1 118 ? 0.963 26.766 -4.742 1 94.88 118 GLU A CA 1
ATOM 881 C C . GLU A 1 118 ? 1.338 26.266 -3.35 1 94.88 118 GLU A C 1
ATOM 883 O O . GLU A 1 118 ? 0.463 26.016 -2.518 1 94.88 118 GLU A O 1
ATOM 888 N N . ILE A 1 119 ? 2.619 26.109 -3.148 1 96.88 119 ILE A N 1
ATOM 889 C CA . ILE A 1 119 ? 3.105 25.656 -1.85 1 96.88 119 ILE A CA 1
ATOM 890 C C . ILE A 1 119 ? 2.783 26.703 -0.784 1 96.88 119 ILE A C 1
ATOM 892 O O . ILE A 1 119 ? 2.309 26.359 0.303 1 96.88 119 ILE A O 1
ATOM 896 N N . TYR A 1 120 ? 3.033 27.891 -1.14 1 95.75 120 TYR A N 1
ATOM 897 C CA . TYR A 1 120 ? 2.705 28.984 -0.234 1 95.75 120 TYR A CA 1
ATOM 898 C C . TYR A 1 120 ? 1.233 28.953 0.158 1 95.75 120 TYR A C 1
ATOM 900 O O . TYR A 1 120 ? 0.9 28.969 1.345 1 95.75 120 TYR A O 1
ATOM 908 N N . GLU A 1 121 ? 0.344 28.891 -0.718 1 95.38 121 GLU A N 1
ATOM 909 C CA . GLU A 1 121 ? -1.096 28.906 -0.474 1 95.38 121 GLU A CA 1
ATOM 910 C C . GLU A 1 121 ? -1.52 27.703 0.366 1 95.38 121 GLU A C 1
ATOM 912 O O . GLU A 1 121 ? -2.35 27.828 1.269 1 95.38 121 GLU A O 1
ATOM 917 N N . LYS A 1 122 ? -0.952 26.594 0.036 1 94.69 122 LYS A N 1
ATOM 918 C CA . LYS A 1 122 ? -1.272 25.375 0.793 1 94.69 122 LYS A CA 1
ATOM 919 C C . LYS A 1 122 ? -0.817 25.5 2.244 1 94.69 122 LYS A C 1
ATOM 921 O O . LYS A 1 122 ? -1.512 25.062 3.158 1 94.69 122 LYS A O 1
ATOM 926 N N . ALA A 1 123 ? 0.359 26.047 2.369 1 95.5 123 ALA A N 1
ATOM 927 C CA . ALA A 1 123 ? 0.882 26.25 3.717 1 95.5 123 ALA A CA 1
ATOM 928 C C . ALA A 1 123 ? -0.031 27.172 4.523 1 95.5 123 ALA A C 1
ATOM 930 O O . ALA A 1 123 ? -0.357 26.875 5.676 1 95.5 123 ALA A O 1
ATOM 931 N N . VAL A 1 124 ? -0.482 28.219 3.947 1 92.94 124 VAL A N 1
ATOM 932 C CA . VAL A 1 124 ? -1.372 29.172 4.602 1 92.94 124 VAL A CA 1
ATOM 933 C C . VAL A 1 124 ? -2.672 28.469 5 1 92.94 124 VAL A C 1
ATOM 935 O O . VAL A 1 124 ? -3.143 28.625 6.129 1 92.94 124 VAL A O 1
ATOM 938 N N . LYS A 1 125 ? -3.211 27.719 4.145 1 91.44 125 LYS A N 1
ATOM 939 C CA . LYS A 1 125 ? -4.469 27.016 4.383 1 91.44 125 LYS A CA 1
ATOM 940 C C . LYS A 1 125 ? -4.336 26.047 5.551 1 91.44 125 LYS A C 1
ATOM 942 O O . LYS A 1 125 ? -5.219 25.969 6.41 1 91.44 125 LYS A O 1
ATOM 947 N N . ILE A 1 126 ? -3.322 25.344 5.527 1 92.94 126 ILE A N 1
ATOM 948 C CA . ILE A 1 126 ? -3.098 24.328 6.555 1 92.94 126 ILE A CA 1
ATOM 949 C C . ILE A 1 126 ? -2.943 25 7.918 1 92.94 126 ILE A C 1
ATOM 951 O O . ILE A 1 126 ? -3.479 24.531 8.922 1 92.94 126 ILE A O 1
ATOM 955 N N . LEU A 1 127 ? -2.166 26.125 7.961 1 89.38 127 LEU A N 1
ATOM 956 C CA . LEU A 1 127 ? -1.969 26.859 9.211 1 89.38 127 LEU A CA 1
ATOM 957 C C . LEU A 1 127 ? -3.295 27.391 9.742 1 89.38 127 LEU A C 1
ATOM 959 O O . LEU A 1 127 ? -3.537 27.359 10.953 1 89.38 127 LEU A O 1
ATOM 963 N N . LEU A 1 128 ? -4.125 27.766 8.844 1 82.62 128 LEU A N 1
ATOM 964 C CA . LEU A 1 128 ? -5.441 28.25 9.227 1 82.62 128 LEU A CA 1
ATOM 965 C C . LEU A 1 128 ? -6.305 27.125 9.781 1 82.62 128 LEU A C 1
ATOM 967 O O . LEU A 1 128 ? -7.031 27.312 10.758 1 82.62 128 LEU A O 1
ATOM 971 N N . LEU A 1 129 ? -6.168 25.953 9.117 1 78.31 129 LEU A N 1
ATOM 972 C CA . LEU A 1 129 ? -6.91 24.797 9.578 1 78.31 129 LEU A CA 1
ATOM 973 C C . LEU A 1 129 ? -6.402 24.328 10.938 1 78.31 129 LEU A C 1
ATOM 975 O O . LEU A 1 129 ? -7.191 23.938 11.805 1 78.31 129 LEU A O 1
ATOM 979 N N . GLY A 1 130 ? -4.98 24.312 11.125 1 66.75 130 GLY A N 1
ATOM 980 C CA . GLY A 1 130 ? -4.34 23.891 12.359 1 66.75 130 GLY A CA 1
ATOM 981 C C . GLY A 1 130 ? -4.492 24.891 13.492 1 66.75 130 GLY A C 1
ATOM 982 O O . GLY A 1 130 ? -4.672 24.5 14.648 1 66.75 130 GLY A O 1
ATOM 983 N N . THR A 1 131 ? -3.895 26.203 13.211 1 58.81 131 THR A N 1
ATOM 984 C CA . THR A 1 131 ? -3.967 27.266 14.211 1 58.81 131 THR A CA 1
ATOM 985 C C . THR A 1 131 ? -5.391 27.406 14.734 1 58.81 131 THR A C 1
ATOM 987 O O . THR A 1 131 ? -5.594 27.734 15.906 1 58.81 131 THR A O 1
ATOM 990 N N . ILE A 1 132 ? -6.277 27.172 13.883 1 49.16 132 ILE A N 1
ATOM 991 C CA . ILE A 1 132 ? -7.59 27.344 14.492 1 49.16 132 ILE A CA 1
ATOM 992 C C . ILE A 1 132 ? -7.727 26.422 15.695 1 49.16 132 ILE A C 1
ATOM 994 O O . ILE A 1 132 ? -8.367 26.766 16.688 1 49.16 132 ILE A O 1
ATOM 998 N N . ILE A 1 133 ? -6.961 25.203 15.695 1 48.28 133 ILE A N 1
ATOM 999 C CA . ILE A 1 133 ? -7.254 24.281 16.797 1 48.28 133 ILE A CA 1
ATOM 1000 C C . ILE A 1 133 ? -6.453 24.688 18.031 1 48.28 133 ILE A C 1
ATOM 1002 O O . ILE A 1 133 ? -6.832 24.375 19.156 1 48.28 133 ILE A O 1
ATOM 1006 N N . SER A 1 134 ? -5.199 25.172 17.938 1 45.56 134 SER A N 1
ATOM 1007 C CA . SER A 1 134 ? -4.469 25.578 19.125 1 45.56 134 SER A CA 1
ATOM 1008 C C . SER A 1 134 ? -5.141 26.75 19.828 1 45.56 134 SER A C 1
ATOM 1010 O O . SER A 1 134 ? -4.746 27.141 20.922 1 45.56 134 SER A O 1
ATOM 1012 N N . LEU A 1 135 ? -5.996 27.531 19.109 1 39.94 135 LEU A N 1
ATOM 1013 C CA . LEU A 1 135 ? -6.719 28.578 19.844 1 39.94 135 LEU A CA 1
ATOM 1014 C C . LEU A 1 135 ? -8.016 28.016 20.422 1 39.94 135 LEU A C 1
ATOM 1016 O O . LEU A 1 135 ? -8.711 27.234 19.766 1 39.94 135 LEU A O 1
ATOM 1020 N N . ALA B 1 1 ? -12.461 0.123 -3.24 1 65.5 1 ALA B N 1
ATOM 1021 C CA . ALA B 1 1 ? -12.656 1.537 -2.934 1 65.5 1 ALA B CA 1
ATOM 1022 C C . ALA B 1 1 ? -11.445 2.363 -3.354 1 65.5 1 ALA B C 1
ATOM 1024 O O . ALA B 1 1 ? -10.414 1.81 -3.744 1 65.5 1 ALA B O 1
ATOM 1025 N N . VAL B 1 2 ? -11.664 3.641 -3.439 1 76 2 VAL B N 1
ATOM 1026 C CA . VAL B 1 2 ? -10.719 4.648 -3.912 1 76 2 VAL B CA 1
ATOM 1027 C C . VAL B 1 2 ? -9.406 4.527 -3.143 1 76 2 VAL B C 1
ATOM 1029 O O . VAL B 1 2 ? -8.328 4.551 -3.738 1 76 2 VAL B O 1
ATOM 1032 N N . ILE B 1 3 ? -9.422 4.141 -1.909 1 83.5 3 ILE B N 1
ATOM 1033 C CA . ILE B 1 3 ? -8.203 4.137 -1.101 1 83.5 3 ILE B CA 1
ATOM 1034 C C . ILE B 1 3 ? -7.352 2.924 -1.462 1 83.5 3 ILE B C 1
ATOM 1036 O O . ILE B 1 3 ? -6.121 3.008 -1.474 1 83.5 3 ILE B O 1
ATOM 1040 N N . GLU B 1 4 ? -7.992 1.874 -1.836 1 87.38 4 GLU B N 1
ATOM 1041 C CA . GLU B 1 4 ? -7.242 0.667 -2.166 1 87.38 4 GLU B CA 1
ATOM 1042 C C . GLU B 1 4 ? -6.398 0.867 -3.424 1 87.38 4 GLU B C 1
ATOM 1044 O O . GLU B 1 4 ? -5.234 0.47 -3.467 1 87.38 4 GLU B O 1
ATOM 1049 N N . ALA B 1 5 ? -7.062 1.543 -4.375 1 87.94 5 ALA B N 1
ATOM 1050 C CA . ALA B 1 5 ? -6.352 1.784 -5.629 1 87.94 5 ALA B CA 1
ATOM 1051 C C . ALA B 1 5 ? -5.129 2.672 -5.402 1 87.94 5 ALA B C 1
ATOM 1053 O O . ALA B 1 5 ? -4.082 2.467 -6.02 1 87.94 5 ALA B O 1
ATOM 1054 N N . ALA B 1 6 ? -5.281 3.504 -4.465 1 91.75 6 ALA B N 1
ATOM 1055 C CA . ALA B 1 6 ? -4.207 4.449 -4.168 1 91.75 6 ALA B CA 1
ATOM 1056 C C . ALA B 1 6 ? -3.031 3.75 -3.496 1 91.75 6 ALA B C 1
ATOM 1058 O O . ALA B 1 6 ? -1.909 4.258 -3.508 1 91.75 6 ALA B O 1
ATOM 1059 N N . LEU B 1 7 ? -3.295 2.592 -2.971 1 95.12 7 LEU B N 1
ATOM 1060 C CA . LEU B 1 7 ? -2.256 1.896 -2.221 1 95.12 7 LEU B CA 1
ATOM 1061 C C . LEU B 1 7 ? -1.696 0.726 -3.023 1 95.12 7 LEU B C 1
ATOM 1063 O O . LEU B 1 7 ? -0.507 0.414 -2.928 1 95.12 7 LEU B O 1
ATOM 1067 N N . ILE B 1 8 ? -2.543 0.156 -3.816 1 95.81 8 ILE B N 1
ATOM 1068 C CA . ILE B 1 8 ? -2.189 -1.069 -4.523 1 95.81 8 ILE B CA 1
ATOM 1069 C C . ILE B 1 8 ? -1.186 -0.755 -5.629 1 95.81 8 ILE B C 1
ATOM 1071 O O . ILE B 1 8 ? -0.132 -1.392 -5.719 1 95.81 8 ILE B O 1
ATOM 1075 N N . ALA B 1 9 ? -1.473 0.239 -6.406 1 96 9 ALA B N 1
ATOM 1076 C CA . ALA B 1 9 ? -0.65 0.531 -7.578 1 96 9 ALA B CA 1
ATOM 1077 C C . ALA B 1 9 ? 0.784 0.861 -7.172 1 96 9 ALA B C 1
ATOM 1079 O O . ALA B 1 9 ? 1.734 0.283 -7.703 1 96 9 ALA B O 1
ATOM 1080 N N . PRO B 1 10 ? 0.916 1.707 -6.168 1 96.56 10 PRO B N 1
ATOM 1081 C CA . PRO B 1 10 ? 2.287 2.004 -5.75 1 96.56 10 PRO B CA 1
ATOM 1082 C C . PRO B 1 10 ? 3.018 0.776 -5.211 1 96.56 10 PRO B C 1
ATOM 1084 O O . PRO B 1 10 ? 4.215 0.605 -5.461 1 96.56 10 PRO B O 1
ATOM 1087 N N . LEU B 1 11 ? 2.363 -0.043 -4.48 1 97.19 11 LEU B N 1
ATOM 1088 C CA . LEU B 1 11 ? 3 -1.227 -3.914 1 97.19 11 LEU B CA 1
ATOM 1089 C C . LEU B 1 11 ? 3.4 -2.207 -5.012 1 97.19 11 LEU B C 1
ATOM 1091 O O . LEU B 1 11 ? 4.469 -2.816 -4.945 1 97.19 11 LEU B O 1
ATOM 1095 N N . VAL B 1 12 ? 2.541 -2.357 -5.973 1 97.81 12 VAL B N 1
ATOM 1096 C CA . VAL B 1 12 ? 2.863 -3.238 -7.09 1 97.81 12 VAL B CA 1
ATOM 1097 C C . VAL B 1 12 ? 4.035 -2.66 -7.883 1 97.81 12 VAL B C 1
ATOM 1099 O O . VAL B 1 12 ? 4.902 -3.402 -8.352 1 97.81 12 VAL B O 1
ATOM 1102 N N . ASN B 1 13 ? 4.035 -1.369 -8.008 1 97.56 13 ASN B N 1
ATOM 1103 C CA . ASN B 1 13 ? 5.156 -0.735 -8.695 1 97.56 13 ASN B CA 1
ATOM 1104 C C . ASN B 1 13 ? 6.477 -1.009 -7.977 1 97.56 13 ASN B C 1
ATOM 1106 O O . ASN B 1 13 ? 7.488 -1.296 -8.617 1 97.56 13 ASN B O 1
ATOM 1110 N N . LEU B 1 14 ? 6.492 -0.892 -6.672 1 97.69 14 LEU B N 1
ATOM 1111 C CA . LEU B 1 14 ? 7.688 -1.2 -5.891 1 97.69 14 LEU B CA 1
ATOM 1112 C C . LEU B 1 14 ? 8.086 -2.662 -6.062 1 97.69 14 LEU B C 1
ATOM 1114 O O . LEU B 1 14 ? 9.273 -2.977 -6.184 1 97.69 14 LEU B O 1
ATOM 1118 N N . LEU B 1 15 ? 7.156 -3.525 -6.113 1 98 15 LEU B N 1
ATOM 1119 C CA . LEU B 1 15 ? 7.398 -4.949 -6.305 1 98 15 LEU B CA 1
ATOM 1120 C C . LEU B 1 15 ? 8.07 -5.211 -7.645 1 98 15 LEU B C 1
ATOM 1122 O O . LEU B 1 15 ? 8.922 -6.098 -7.754 1 98 15 LEU B O 1
ATOM 1126 N N . GLN B 1 16 ? 7.762 -4.426 -8.641 1 97.94 16 GLN B N 1
ATOM 1127 C CA . GLN B 1 16 ? 8.25 -4.617 -10 1 97.94 16 GLN B CA 1
ATOM 1128 C C . GLN B 1 16 ? 9.633 -4 -10.18 1 97.94 16 GLN B C 1
ATOM 1130 O O . GLN B 1 16 ? 10.469 -4.539 -10.906 1 97.94 16 GLN B O 1
ATOM 1135 N N . ASN B 1 17 ? 9.875 -2.918 -9.438 1 97.12 17 ASN B N 1
ATOM 1136 C CA . ASN B 1 17 ? 10.977 -2.107 -9.945 1 97.12 17 ASN B CA 1
ATOM 1137 C C . ASN B 1 17 ? 11.992 -1.803 -8.852 1 97.12 17 ASN B C 1
ATOM 1139 O O . ASN B 1 17 ? 13.117 -1.394 -9.133 1 97.12 17 ASN B O 1
ATOM 1143 N N . ALA B 1 18 ? 11.633 -1.927 -7.66 1 97.06 18 ALA B N 1
ATOM 1144 C CA . ALA B 1 18 ? 12.508 -1.48 -6.578 1 97.06 18 ALA B CA 1
ATOM 1145 C C . ALA B 1 18 ? 13.656 -2.463 -6.363 1 97.06 18 ALA B C 1
ATOM 1147 O O . ALA B 1 18 ? 13.766 -3.465 -7.07 1 97.06 18 ALA B O 1
ATOM 1148 N N . GLU B 1 19 ? 14.578 -2.111 -5.477 1 95.88 19 GLU B N 1
ATOM 1149 C CA . GLU B 1 19 ? 15.664 -3.008 -5.09 1 95.88 19 GLU B CA 1
ATOM 1150 C C . GLU B 1 19 ? 15.141 -4.191 -4.281 1 95.88 19 GLU B C 1
ATOM 1152 O O . GLU B 1 19 ? 14.031 -4.137 -3.736 1 95.88 19 GLU B O 1
ATOM 1157 N N . PHE B 1 20 ? 16 -5.184 -4.086 1 95.62 20 PHE B N 1
ATOM 1158 C CA . PHE B 1 20 ? 15.594 -6.484 -3.57 1 95.62 20 PHE B CA 1
ATOM 1159 C C . PHE B 1 20 ? 14.961 -6.348 -2.189 1 95.62 20 PHE B C 1
ATOM 1161 O O . PHE B 1 20 ? 13.906 -6.926 -1.923 1 95.62 20 PHE B O 1
ATOM 1168 N N . ASP B 1 21 ? 15.539 -5.566 -1.34 1 95 21 ASP B N 1
ATOM 1169 C CA . ASP B 1 21 ? 15.039 -5.438 0.026 1 95 21 ASP B CA 1
ATOM 1170 C C . ASP B 1 21 ? 13.641 -4.82 0.044 1 95 21 ASP B C 1
ATOM 1172 O O . ASP B 1 21 ? 12.805 -5.188 0.871 1 95 21 ASP B O 1
ATOM 1176 N N . ILE B 1 22 ? 13.336 -3.908 -0.843 1 97.06 22 ILE B N 1
ATOM 1177 C CA . ILE B 1 22 ? 12.031 -3.262 -0.94 1 97.06 22 ILE B CA 1
ATOM 1178 C C . ILE B 1 22 ? 11.039 -4.203 -1.61 1 97.06 22 ILE B C 1
ATOM 1180 O O . ILE B 1 22 ? 9.867 -4.266 -1.217 1 97.06 22 ILE B O 1
ATOM 1184 N N . LYS B 1 23 ? 11.5 -4.988 -2.6 1 97.25 23 LYS B N 1
ATOM 1185 C CA . LYS B 1 23 ? 10.648 -5.977 -3.258 1 97.25 23 LYS B CA 1
ATOM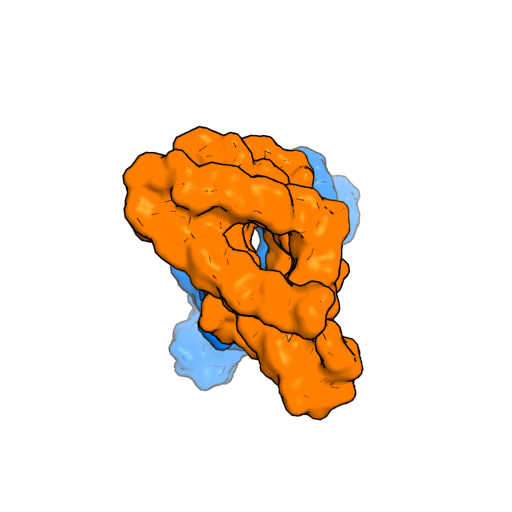 1186 C C . LYS B 1 23 ? 10.125 -7.004 -2.26 1 97.25 23 LYS B C 1
ATOM 1188 O O . LYS B 1 23 ? 8.969 -7.418 -2.34 1 97.25 23 LYS B O 1
ATOM 1193 N N . LYS B 1 24 ? 10.969 -7.344 -1.357 1 96.44 24 LYS B N 1
ATOM 1194 C CA . LYS B 1 24 ? 10.562 -8.328 -0.354 1 96.44 24 LYS B CA 1
ATOM 1195 C C . LYS B 1 24 ? 9.406 -7.801 0.497 1 96.44 24 LYS B C 1
ATOM 1197 O O . LYS B 1 24 ? 8.453 -8.523 0.772 1 96.44 24 LYS B O 1
ATOM 1202 N N . GLU B 1 25 ? 9.492 -6.504 0.861 1 95.5 25 GLU B N 1
ATOM 1203 C CA . GLU B 1 25 ? 8.445 -5.879 1.661 1 95.5 25 GLU B CA 1
ATOM 1204 C C . GLU B 1 25 ? 7.148 -5.746 0.865 1 95.5 25 GLU B C 1
ATOM 1206 O O . GLU B 1 25 ? 6.062 -5.996 1.392 1 95.5 25 GLU B O 1
ATOM 1211 N N . ALA B 1 26 ? 7.332 -5.375 -0.324 1 97.81 26 ALA B N 1
ATOM 1212 C CA . ALA B 1 26 ? 6.164 -5.246 -1.194 1 97.81 26 ALA B CA 1
ATOM 1213 C C . ALA B 1 26 ? 5.504 -6.602 -1.433 1 97.81 26 ALA B C 1
ATOM 1215 O O . ALA B 1 26 ? 4.277 -6.719 -1.388 1 97.81 26 ALA B O 1
ATOM 1216 N N . ALA B 1 27 ? 6.336 -7.633 -1.646 1 98.31 27 ALA B N 1
ATOM 1217 C CA . ALA B 1 27 ? 5.82 -8.984 -1.852 1 98.31 27 ALA B CA 1
ATOM 1218 C C . ALA B 1 27 ? 5.023 -9.461 -0.639 1 98.31 27 ALA B C 1
ATOM 1220 O O . ALA B 1 27 ? 3.949 -10.047 -0.784 1 98.31 27 ALA B O 1
ATOM 1221 N N . TRP B 1 28 ? 5.59 -9.164 0.501 1 96.94 28 TRP B N 1
ATOM 1222 C CA . TRP B 1 28 ? 4.91 -9.531 1.741 1 96.94 28 TRP B CA 1
ATOM 1223 C C . TRP B 1 28 ? 3.562 -8.82 1.852 1 96.94 28 TRP B C 1
ATOM 1225 O O . TRP B 1 28 ? 2.553 -9.453 2.178 1 96.94 28 TRP B O 1
ATOM 1235 N N . ALA B 1 29 ? 3.512 -7.574 1.567 1 97.12 29 ALA B N 1
ATOM 1236 C CA . ALA B 1 29 ? 2.281 -6.789 1.633 1 97.12 29 ALA B CA 1
ATOM 1237 C C . ALA B 1 29 ? 1.249 -7.305 0.633 1 97.12 29 ALA B C 1
ATOM 1239 O O . ALA B 1 29 ? 0.086 -7.516 0.985 1 97.12 29 ALA B O 1
ATOM 1240 N N . ILE B 1 30 ? 1.642 -7.523 -0.564 1 97.88 30 ILE B N 1
ATOM 1241 C CA . ILE B 1 30 ? 0.756 -7.969 -1.635 1 97.88 30 ILE B CA 1
ATOM 1242 C C . ILE B 1 30 ? 0.208 -9.359 -1.308 1 97.88 30 ILE B C 1
ATOM 1244 O O . ILE B 1 30 ? -0.99 -9.609 -1.454 1 97.88 30 ILE B O 1
ATOM 1248 N N . SER B 1 31 ? 1.072 -10.203 -0.84 1 97.88 31 SER B N 1
ATOM 1249 C CA . SER B 1 31 ? 0.633 -11.539 -0.448 1 97.88 31 SER B CA 1
ATOM 1250 C C . SER B 1 31 ? -0.429 -11.477 0.644 1 97.88 31 SER B C 1
ATOM 1252 O O . SER B 1 31 ? -1.471 -12.125 0.543 1 97.88 31 SER B O 1
ATOM 1254 N N . ASN B 1 32 ? -0.186 -10.703 1.632 1 96.25 32 ASN B N 1
ATOM 1255 C CA . ASN B 1 32 ? -1.157 -10.539 2.707 1 96.25 32 ASN B CA 1
ATOM 1256 C C . ASN B 1 32 ? -2.463 -9.938 2.197 1 96.25 32 ASN B C 1
ATOM 1258 O O . ASN B 1 32 ? -3.543 -10.289 2.678 1 96.25 32 ASN B O 1
ATOM 1262 N N . ALA B 1 33 ? -2.365 -9.016 1.354 1 95.69 33 ALA B N 1
ATOM 1263 C CA . ALA B 1 33 ? -3.557 -8.414 0.762 1 95.69 33 ALA B CA 1
ATOM 1264 C C . ALA B 1 33 ? -4.414 -9.469 0.068 1 95.69 33 ALA B C 1
ATOM 1266 O O . ALA B 1 33 ? -5.645 -9.43 0.15 1 95.69 33 ALA B O 1
ATOM 1267 N N . THR B 1 34 ? -3.781 -10.43 -0.581 1 96.88 34 THR B N 1
ATOM 1268 C CA . THR B 1 34 ? -4.527 -11.453 -1.303 1 96.88 34 THR B CA 1
ATOM 1269 C C . THR B 1 34 ? -5.246 -12.383 -0.331 1 96.88 34 THR B C 1
ATOM 1271 O O . THR B 1 34 ? -6.195 -13.07 -0.711 1 96.88 34 THR B O 1
ATOM 1274 N N . SER B 1 35 ? -4.773 -12.484 0.838 1 95.06 35 SER B N 1
ATOM 1275 C CA . SER B 1 35 ? -5.371 -13.367 1.831 1 95.06 35 SER B CA 1
ATOM 1276 C C . SER B 1 35 ? -6.711 -12.828 2.32 1 95.06 35 SER B C 1
ATOM 1278 O O . SER B 1 35 ? -7.594 -13.602 2.697 1 95.06 35 SER B O 1
ATOM 1280 N N . GLY B 1 36 ? -6.906 -11.539 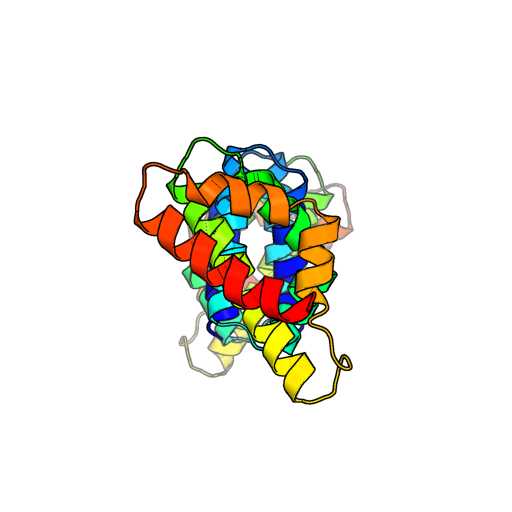2.246 1 91.12 36 GLY B N 1
ATOM 1281 C CA . GLY B 1 36 ? -8.117 -10.938 2.795 1 91.12 36 GLY B CA 1
ATOM 1282 C C . GLY B 1 36 ? -8.867 -10.086 1.789 1 91.12 36 GLY B C 1
ATOM 1283 O O . GLY B 1 36 ? -9.906 -9.508 2.115 1 91.12 36 GLY B O 1
ATOM 1284 N N . GLY B 1 37 ? -8.453 -10.078 0.638 1 93.44 37 GLY B N 1
ATOM 1285 C CA . GLY B 1 37 ? -9.07 -9.234 -0.374 1 93.44 37 GLY B CA 1
ATOM 1286 C C . GLY B 1 37 ? -10.297 -9.867 -1.007 1 93.44 37 GLY B C 1
ATOM 1287 O O . GLY B 1 37 ? -10.391 -11.094 -1.09 1 93.44 37 GLY B O 1
ATOM 1288 N N . THR B 1 38 ? -11.203 -9.008 -1.393 1 93.69 38 THR B N 1
ATOM 1289 C CA . THR B 1 38 ? -12.336 -9.484 -2.176 1 93.69 38 THR B CA 1
ATOM 1290 C C . THR B 1 38 ? -11.883 -9.922 -3.57 1 93.69 38 THR B C 1
ATOM 1292 O O . THR B 1 38 ? -10.766 -9.625 -3.984 1 93.69 38 THR B O 1
ATOM 1295 N N . HIS B 1 39 ? -12.781 -10.641 -4.305 1 94.88 39 HIS B N 1
ATOM 1296 C CA . HIS B 1 39 ? -12.469 -11.047 -5.668 1 94.88 39 HIS B CA 1
ATOM 1297 C C . HIS B 1 39 ? -12.109 -9.844 -6.535 1 94.88 39 HIS B C 1
ATOM 1299 O O . HIS B 1 39 ? -11.148 -9.891 -7.301 1 94.88 39 HIS B O 1
ATOM 1305 N N . ASP B 1 40 ? -12.859 -8.766 -6.359 1 93.88 40 ASP B N 1
ATOM 1306 C CA . ASP B 1 40 ? -12.617 -7.57 -7.156 1 93.88 40 ASP B CA 1
ATOM 1307 C C . ASP B 1 40 ? -11.266 -6.953 -6.82 1 93.88 40 ASP B C 1
ATOM 1309 O O . ASP B 1 40 ? -10.57 -6.449 -7.703 1 93.88 40 ASP B O 1
ATOM 1313 N N . GLN B 1 41 ? -10.891 -6.926 -5.551 1 93.75 41 GLN B N 1
ATOM 1314 C CA . GLN B 1 41 ? -9.594 -6.395 -5.129 1 93.75 41 GLN B CA 1
ATOM 1315 C C . GLN B 1 41 ? -8.445 -7.223 -5.695 1 93.75 41 GLN B C 1
ATOM 1317 O O . GLN B 1 41 ? -7.438 -6.672 -6.137 1 93.75 41 GLN B O 1
ATOM 1322 N N . ILE B 1 42 ? -8.648 -8.539 -5.668 1 96.31 42 ILE B N 1
ATOM 1323 C CA . ILE B 1 42 ? -7.617 -9.43 -6.195 1 96.31 42 ILE B CA 1
ATOM 1324 C C . ILE B 1 42 ? -7.516 -9.258 -7.711 1 96.31 42 ILE B C 1
ATOM 1326 O O . ILE B 1 42 ? -6.418 -9.234 -8.266 1 96.31 42 ILE B O 1
ATOM 1330 N N . LYS B 1 43 ? -8.625 -9.117 -8.352 1 95.75 43 LYS B N 1
ATOM 1331 C CA . LYS B 1 43 ? -8.641 -8.844 -9.781 1 95.75 43 LYS B CA 1
ATOM 1332 C C . LYS B 1 43 ? -7.863 -7.566 -10.102 1 95.75 43 LYS B C 1
ATOM 1334 O O . LYS B 1 43 ? -7.121 -7.516 -11.086 1 95.75 43 LYS B O 1
ATOM 1339 N N . TYR B 1 44 ? -8.102 -6.605 -9.25 1 95.69 44 TYR B N 1
ATOM 1340 C CA . TYR B 1 44 ? -7.395 -5.344 -9.445 1 95.69 44 TYR B CA 1
ATOM 1341 C C . TYR B 1 44 ? -5.895 -5.52 -9.25 1 95.69 44 TYR B C 1
ATOM 1343 O O . TYR B 1 44 ? -5.094 -4.996 -10.031 1 95.69 44 TYR B O 1
ATOM 1351 N N . LEU B 1 45 ? -5.461 -6.262 -8.211 1 96.5 45 LEU B N 1
ATOM 1352 C CA . LEU B 1 45 ? -4.055 -6.566 -7.957 1 96.5 45 LEU B CA 1
ATOM 1353 C C . LEU B 1 45 ? -3.414 -7.223 -9.172 1 96.5 45 LEU B C 1
ATOM 1355 O O . LEU B 1 45 ? -2.34 -6.805 -9.617 1 96.5 45 LEU B O 1
ATOM 1359 N N . VAL B 1 46 ? -4.125 -8.195 -9.688 1 97.56 46 VAL B N 1
ATOM 1360 C CA . VAL B 1 46 ? -3.625 -8.93 -10.844 1 97.56 46 VAL B CA 1
ATOM 1361 C C . VAL B 1 46 ? -3.562 -8.008 -12.055 1 97.56 46 VAL B C 1
ATOM 1363 O O . VAL B 1 46 ? -2.582 -8.016 -12.805 1 97.56 46 VAL B O 1
ATOM 1366 N N . GLY B 1 47 ? -4.594 -7.207 -12.172 1 97.5 47 GLY B N 1
ATOM 1367 C CA . GLY B 1 47 ? -4.621 -6.242 -13.266 1 97.5 47 GLY B CA 1
ATOM 1368 C C . GLY B 1 47 ? -3.465 -5.258 -13.219 1 97.5 47 GLY B C 1
ATOM 1369 O O . GLY B 1 47 ? -3.012 -4.777 -14.258 1 97.5 47 GLY B O 1
ATOM 1370 N N . GLN B 1 48 ? -2.945 -5 -12.031 1 97.38 48 GLN B N 1
ATOM 1371 C CA . GLN B 1 48 ? -1.816 -4.09 -11.867 1 97.38 48 GLN B CA 1
ATOM 1372 C C . GLN B 1 48 ? -0.495 -4.793 -12.164 1 97.38 48 GLN B C 1
ATOM 1374 O O . GLN B 1 48 ? 0.562 -4.16 -12.172 1 97.38 48 GLN B O 1
ATOM 1379 N N . GLY B 1 49 ? -0.498 -6.051 -12.344 1 98.19 49 GLY B N 1
ATOM 1380 C CA . GLY B 1 49 ? 0.673 -6.777 -12.805 1 98.19 49 GLY B CA 1
ATOM 1381 C C . GLY B 1 49 ? 1.504 -7.352 -11.672 1 98.19 49 GLY B C 1
ATOM 1382 O O . GLY B 1 49 ? 2.736 -7.32 -11.727 1 98.19 49 GLY B O 1
ATOM 1383 N N . CYS B 1 50 ? 0.826 -7.91 -10.641 1 98.62 50 CYS B N 1
ATOM 1384 C CA . CYS B 1 50 ? 1.587 -8.367 -9.484 1 98.62 50 CYS B CA 1
ATOM 1385 C C . CYS B 1 50 ? 2.068 -9.797 -9.672 1 98.62 50 CYS B C 1
ATOM 1387 O O . CYS B 1 50 ? 2.938 -10.266 -8.938 1 98.62 50 CYS B O 1
ATOM 1389 N N . ILE B 1 51 ? 1.592 -10.531 -10.672 1 98.44 51 ILE B N 1
ATOM 1390 C CA . ILE B 1 51 ? 1.868 -11.961 -10.797 1 98.44 51 ILE B CA 1
ATOM 1391 C C . ILE B 1 51 ? 3.322 -12.172 -11.219 1 98.44 51 ILE B C 1
ATOM 1393 O O . ILE B 1 51 ? 4.051 -12.945 -10.594 1 98.44 51 ILE B O 1
ATOM 1397 N N . LYS B 1 52 ? 3.721 -11.469 -12.211 1 98.5 52 LYS B N 1
ATOM 1398 C CA . LYS B 1 52 ? 5.051 -11.719 -12.758 1 98.5 52 LYS B CA 1
ATOM 1399 C C . LYS B 1 52 ? 6.133 -11.453 -11.711 1 98.5 52 LYS B C 1
ATOM 1401 O O . LYS B 1 52 ? 7.016 -12.289 -11.5 1 98.5 52 LYS B O 1
ATOM 1406 N N . PRO B 1 53 ? 6.051 -10.328 -11.07 1 98.81 53 PRO B N 1
ATOM 1407 C CA . PRO B 1 53 ? 7.121 -10.125 -10.094 1 98.81 53 PRO B CA 1
ATOM 1408 C C . PRO B 1 53 ? 7.066 -11.125 -8.938 1 98.81 53 PRO B C 1
ATOM 1410 O O . PRO B 1 53 ? 8.102 -11.477 -8.375 1 98.81 53 PRO B O 1
ATOM 1413 N N . LEU B 1 54 ? 5.98 -11.602 -8.555 1 98.56 54 LEU B N 1
ATOM 1414 C CA . LEU B 1 54 ? 5.906 -12.664 -7.555 1 98.56 54 LEU B CA 1
ATOM 1415 C C . LEU B 1 54 ? 6.586 -13.938 -8.062 1 98.56 54 LEU B C 1
ATOM 1417 O O . LEU B 1 54 ? 7.336 -14.578 -7.328 1 98.56 54 LEU B O 1
ATOM 1421 N N . CYS B 1 55 ? 6.285 -14.25 -9.312 1 98.25 55 CYS B N 1
ATOM 1422 C CA . CYS B 1 55 ? 6.922 -15.414 -9.922 1 98.25 55 CYS B CA 1
ATOM 1423 C C . CYS B 1 55 ? 8.43 -15.234 -9.992 1 98.25 55 CYS B C 1
ATOM 1425 O O . CYS B 1 55 ? 9.188 -16.172 -9.734 1 98.25 55 CYS B O 1
ATOM 1427 N N . ASP B 1 56 ? 8.844 -14.078 -10.305 1 98.31 56 ASP B N 1
ATOM 1428 C CA . ASP B 1 56 ? 10.273 -13.805 -10.438 1 98.31 56 ASP B CA 1
ATOM 1429 C C . ASP B 1 56 ? 11 -14.008 -9.109 1 98.31 56 ASP B C 1
ATOM 1431 O O . ASP B 1 56 ? 12.18 -14.367 -9.094 1 98.31 56 ASP B O 1
ATOM 1435 N N . LEU B 1 57 ? 10.328 -13.859 -8.008 1 98 57 LEU B N 1
ATOM 1436 C CA . LEU B 1 57 ? 10.938 -13.945 -6.684 1 98 57 LEU B CA 1
ATOM 1437 C C . LEU B 1 57 ? 10.992 -15.391 -6.203 1 98 57 LEU B C 1
ATOM 1439 O O . LEU B 1 57 ? 11.555 -15.68 -5.145 1 98 57 LEU B O 1
ATOM 1443 N N . LEU B 1 58 ? 10.477 -16.328 -7.027 1 97.38 58 LEU B N 1
ATOM 1444 C CA . LEU B 1 58 ? 10.438 -17.719 -6.613 1 97.38 58 LEU B CA 1
ATOM 1445 C C . LEU B 1 58 ? 11.82 -18.359 -6.699 1 97.38 58 LEU B C 1
ATOM 1447 O O . LEU B 1 58 ? 12.047 -19.438 -6.152 1 97.38 58 LEU B O 1
ATOM 1451 N N . VAL B 1 59 ? 12.711 -17.719 -7.324 1 96.25 59 VAL B N 1
ATOM 1452 C CA . VAL B 1 59 ? 14.055 -18.266 -7.461 1 96.25 59 VAL B CA 1
ATOM 1453 C C . VAL B 1 59 ? 14.984 -17.656 -6.418 1 96.25 59 VAL B C 1
ATOM 1455 O O . VAL B 1 59 ? 16.188 -17.938 -6.398 1 96.25 59 VAL B O 1
ATOM 1458 N N . CYS B 1 60 ? 14.438 -16.781 -5.613 1 94.38 60 CYS B N 1
ATOM 1459 C CA . CYS B 1 60 ? 15.203 -16.156 -4.543 1 94.38 60 CYS B CA 1
ATOM 1460 C C . CYS B 1 60 ? 15.695 -17.203 -3.543 1 94.38 60 CYS B C 1
ATOM 1462 O O . CYS B 1 60 ? 14.961 -18.141 -3.201 1 94.38 60 CYS B O 1
ATOM 1464 N N . PRO B 1 61 ? 16.922 -17.125 -3.02 1 93.5 61 PRO B N 1
ATOM 1465 C CA . PRO B 1 61 ? 17.469 -18.109 -2.084 1 93.5 61 PRO B CA 1
ATOM 1466 C C . PRO B 1 61 ? 16.812 -18.047 -0.705 1 93.5 61 PRO B C 1
ATOM 1468 O O . PRO B 1 61 ? 16.922 -19 0.077 1 93.5 61 PRO B O 1
ATOM 1471 N N . ASP B 1 62 ? 16.156 -17.016 -0.353 1 95.25 62 ASP B N 1
ATOM 1472 C CA . ASP B 1 62 ? 15.5 -16.875 0.942 1 95.25 62 ASP B CA 1
ATOM 1473 C C . ASP B 1 62 ? 14.172 -17.609 0.964 1 95.25 62 ASP B C 1
ATOM 1475 O O . ASP B 1 62 ? 13.203 -17.188 0.338 1 95.25 62 ASP B O 1
ATOM 1479 N N . PRO B 1 63 ? 14.062 -18.672 1.757 1 96.69 63 PRO B N 1
ATOM 1480 C CA . PRO B 1 63 ? 12.844 -19.469 1.762 1 96.69 63 PRO B CA 1
ATOM 1481 C C . PRO B 1 63 ? 11.625 -18.688 2.248 1 96.69 63 PRO B C 1
ATOM 1483 O O . PRO B 1 63 ? 10.492 -19 1.863 1 96.69 63 PRO B O 1
ATOM 1486 N N . ARG B 1 64 ? 11.906 -17.734 3.076 1 96 64 ARG B N 1
ATOM 1487 C CA . ARG B 1 64 ? 10.789 -16.953 3.584 1 96 64 ARG B CA 1
ATOM 1488 C C . ARG B 1 64 ? 10.125 -16.156 2.463 1 96 64 ARG B C 1
ATOM 1490 O O . ARG B 1 64 ? 8.891 -16.062 2.404 1 96 64 ARG B O 1
ATOM 1497 N N . ILE B 1 65 ? 10.898 -15.656 1.614 1 97.25 65 ILE B N 1
ATOM 1498 C CA . ILE B 1 65 ? 10.391 -14.891 0.483 1 97.25 65 ILE B CA 1
ATOM 1499 C C . ILE B 1 65 ? 9.641 -15.82 -0.475 1 97.25 65 ILE B C 1
ATOM 1501 O O . ILE B 1 65 ? 8.555 -15.484 -0.954 1 97.25 65 ILE B O 1
ATOM 1505 N N . VAL B 1 66 ? 10.234 -17 -0.731 1 97.94 66 VAL B N 1
ATOM 1506 C CA . VAL B 1 66 ? 9.625 -17.984 -1.614 1 97.94 66 VAL B CA 1
ATOM 1507 C C . VAL B 1 66 ? 8.25 -18.375 -1.071 1 97.94 66 VAL B C 1
ATOM 1509 O O . VAL B 1 66 ? 7.27 -18.406 -1.812 1 97.94 66 VAL B O 1
ATOM 1512 N N . THR B 1 67 ? 8.18 -18.609 0.209 1 97.94 67 THR B N 1
ATOM 1513 C CA . THR B 1 67 ? 6.934 -19 0.85 1 97.94 67 THR B CA 1
ATOM 1514 C C . THR B 1 67 ? 5.875 -17.906 0.7 1 97.94 67 THR B C 1
ATOM 1516 O O . THR B 1 67 ? 4.723 -18.188 0.376 1 97.94 67 THR B O 1
ATOM 1519 N N . VAL B 1 68 ? 6.266 -16.703 0.909 1 97.88 68 VAL B N 1
ATOM 1520 C CA . VAL B 1 68 ? 5.367 -15.562 0.817 1 97.88 68 VAL B CA 1
ATOM 1521 C C . VAL B 1 68 ? 4.816 -15.453 -0.603 1 97.88 68 VAL B C 1
ATOM 1523 O O . VAL B 1 68 ? 3.613 -15.25 -0.794 1 97.88 68 VAL B O 1
ATOM 1526 N N . CYS B 1 69 ? 5.68 -15.555 -1.56 1 98.38 69 CYS B N 1
ATOM 1527 C CA . CYS B 1 69 ? 5.262 -15.477 -2.955 1 98.38 69 CYS B CA 1
ATOM 1528 C C . CYS B 1 69 ? 4.305 -16.609 -3.309 1 98.38 69 CYS B C 1
ATOM 1530 O O . CYS B 1 69 ? 3.285 -16.391 -3.959 1 98.38 69 CYS B O 1
ATOM 1532 N N . LEU B 1 70 ? 4.57 -17.781 -2.809 1 97.62 70 LEU B N 1
ATOM 1533 C CA . LEU B 1 70 ? 3.711 -18.938 -3.066 1 97.62 70 LEU B CA 1
ATOM 1534 C C . LEU B 1 70 ? 2.334 -18.734 -2.441 1 97.62 70 LEU B C 1
ATOM 1536 O O . LEU B 1 70 ? 1.315 -19.062 -3.053 1 97.62 70 LEU B O 1
ATOM 1540 N N . GLU B 1 71 ? 2.334 -18.156 -1.313 1 97.25 71 GLU B N 1
ATOM 1541 C CA . GLU B 1 71 ? 1.064 -17.891 -0.646 1 97.25 71 GLU B CA 1
ATOM 1542 C C . GLU B 1 71 ? 0.221 -16.906 -1.446 1 97.25 71 GLU B C 1
ATOM 1544 O O . GLU B 1 71 ? -0.981 -17.109 -1.626 1 97.25 71 GLU B O 1
ATOM 1549 N N . GLY B 1 72 ? 0.857 -15.883 -1.882 1 97.75 72 GLY B N 1
ATOM 1550 C CA . GLY B 1 72 ? 0.145 -14.922 -2.709 1 97.75 72 GLY B CA 1
ATOM 1551 C C . GLY B 1 72 ? -0.399 -15.531 -3.99 1 97.75 72 GLY B C 1
ATOM 1552 O O . GLY B 1 72 ? -1.565 -15.32 -4.332 1 97.75 72 GLY B O 1
ATOM 1553 N N . LEU B 1 73 ? 0.399 -16.266 -4.621 1 97.31 73 LEU B N 1
ATOM 1554 C CA . LEU B 1 73 ? 0.001 -16.891 -5.879 1 97.31 73 LEU B CA 1
ATOM 1555 C C . LEU B 1 73 ? -1.118 -17.906 -5.648 1 97.31 73 LEU B C 1
ATOM 1557 O O . LEU B 1 73 ? -2.041 -18.016 -6.461 1 97.31 73 LEU B O 1
ATOM 1561 N N . GLU B 1 74 ? -1.033 -18.594 -4.586 1 96.5 74 GLU B N 1
ATOM 1562 C CA . GLU B 1 74 ? -2.088 -19.547 -4.246 1 96.5 74 GLU B CA 1
ATOM 1563 C C . GLU B 1 74 ? -3.432 -18.844 -4.086 1 96.5 74 GLU B C 1
ATOM 1565 O O . GLU B 1 74 ? -4.449 -19.312 -4.602 1 96.5 74 GLU B O 1
ATOM 1570 N N . ASN B 1 75 ? -3.408 -17.812 -3.359 1 96.56 75 ASN B N 1
ATOM 1571 C CA . ASN B 1 75 ? -4.641 -17.062 -3.141 1 96.56 75 ASN B CA 1
ATOM 1572 C C . ASN B 1 75 ? -5.211 -16.516 -4.453 1 96.56 75 ASN B C 1
ATOM 1574 O O . ASN B 1 75 ? -6.426 -16.547 -4.664 1 96.56 75 ASN B O 1
ATOM 1578 N N . ILE B 1 76 ? -4.359 -16.062 -5.25 1 96.75 76 ILE B N 1
ATOM 1579 C CA . ILE B 1 76 ? -4.77 -15.547 -6.555 1 96.75 76 ILE B CA 1
ATOM 1580 C C . ILE B 1 76 ? -5.391 -16.672 -7.379 1 96.75 76 ILE B C 1
ATOM 1582 O O . ILE B 1 76 ? -6.449 -16.484 -7.988 1 96.75 76 ILE B O 1
ATOM 1586 N N . LEU B 1 77 ? -4.816 -17.812 -7.367 1 95.75 77 LEU B N 1
ATOM 1587 C CA . LEU B 1 77 ? -5.309 -18.953 -8.125 1 95.75 77 LEU B CA 1
ATOM 1588 C C . LEU B 1 77 ? -6.676 -19.391 -7.609 1 95.75 77 LEU B C 1
ATOM 1590 O O . LEU B 1 77 ? -7.539 -19.797 -8.391 1 95.75 77 LEU B O 1
ATOM 1594 N N . LYS B 1 78 ? -6.816 -19.297 -6.359 1 95.06 78 LYS B N 1
ATOM 1595 C CA . LYS B 1 78 ? -8.109 -19.641 -5.781 1 95.06 78 LYS B CA 1
ATOM 1596 C C . LYS B 1 78 ? -9.219 -18.734 -6.301 1 95.06 78 LYS B C 1
ATOM 1598 O O . LYS B 1 78 ? -10.32 -19.203 -6.602 1 95.06 78 LYS B O 1
ATOM 1603 N N . VAL B 1 79 ? -8.922 -17.547 -6.34 1 95.31 79 VAL B N 1
ATOM 1604 C CA . VAL B 1 79 ? -9.891 -16.594 -6.867 1 95.31 79 VAL B CA 1
ATOM 1605 C C . VAL B 1 79 ? -10.172 -16.906 -8.336 1 95.31 79 VAL B C 1
ATOM 1607 O O . VAL B 1 79 ? -11.32 -16.859 -8.781 1 95.31 79 VAL B O 1
ATOM 1610 N N . GLY B 1 80 ? -9.094 -17.156 -9.07 1 94.12 80 GLY B N 1
ATOM 1611 C CA . GLY B 1 80 ? -9.273 -17.547 -10.461 1 94.12 80 GLY B CA 1
ATOM 1612 C C . GLY B 1 80 ? -10.156 -18.766 -10.625 1 94.12 80 GLY B C 1
ATOM 1613 O O . GLY B 1 80 ? -10.992 -18.828 -11.539 1 94.12 80 GLY B O 1
ATOM 1614 N N . GLU B 1 81 ? -10 -19.703 -9.773 1 92.94 81 GLU B N 1
ATOM 1615 C CA . GLU B 1 81 ? -10.812 -20.906 -9.812 1 92.94 81 GLU B CA 1
ATOM 1616 C C . GLU B 1 81 ? -12.273 -20.609 -9.492 1 92.94 81 GLU B C 1
ATOM 1618 O O . GLU B 1 81 ? -13.18 -21.141 -10.133 1 92.94 81 GLU B O 1
ATOM 1623 N N . ALA B 1 82 ? -12.422 -19.797 -8.547 1 93.19 82 ALA B N 1
ATOM 1624 C CA . ALA B 1 82 ? -13.781 -19.391 -8.195 1 93.19 82 ALA B CA 1
ATOM 1625 C C . ALA B 1 82 ? -14.461 -18.672 -9.359 1 93.19 82 ALA B C 1
ATOM 1627 O O . ALA B 1 82 ? -15.633 -18.938 -9.648 1 93.19 82 ALA B O 1
ATOM 1628 N N . GLU B 1 83 ? -13.766 -17.859 -9.992 1 92.69 83 GLU B N 1
ATOM 1629 C CA . GLU B 1 83 ? -14.305 -17.125 -11.141 1 92.69 83 GLU B CA 1
ATOM 1630 C C . GLU B 1 83 ? -14.656 -18.078 -12.281 1 92.69 83 GLU B C 1
ATOM 1632 O O . GLU B 1 83 ? -15.648 -17.875 -12.977 1 92.69 83 GLU B O 1
ATOM 1637 N N . LYS B 1 84 ? -13.82 -18.969 -12.438 1 90.5 84 LYS B N 1
ATOM 1638 C CA . LYS B 1 84 ? -14.094 -20.016 -13.43 1 90.5 84 LYS B CA 1
ATOM 1639 C C . LYS B 1 84 ? -15.375 -20.766 -13.094 1 90.5 84 LYS B C 1
ATOM 1641 O O . LYS B 1 84 ? -16.234 -20.953 -13.953 1 90.5 84 LYS B O 1
ATOM 1646 N N . SER B 1 85 ? -15.516 -21.156 -11.914 1 91.81 85 SER B N 1
ATOM 1647 C CA . SER B 1 85 ? -16.672 -21.938 -11.461 1 91.81 85 SER B CA 1
ATOM 1648 C C . SER B 1 85 ? -17.953 -21.141 -11.57 1 91.81 85 SER B C 1
ATOM 1650 O O . SER B 1 85 ? -19.031 -21.703 -11.805 1 91.81 85 SER B O 1
ATOM 1652 N N . LEU B 1 86 ? -17.812 -19.844 -11.492 1 91.69 86 LEU B N 1
ATOM 1653 C CA . LEU B 1 86 ? -18.984 -18.969 -11.594 1 91.69 86 LEU B CA 1
ATOM 1654 C C . LEU B 1 86 ? -19.312 -18.672 -13.055 1 91.69 86 LEU B C 1
ATOM 1656 O O . LEU B 1 86 ? -20.328 -18.047 -13.352 1 91.69 86 LEU B O 1
ATOM 1660 N N . GLY B 1 87 ? -18.469 -19.094 -13.938 1 89.5 87 GLY B N 1
ATOM 1661 C CA . GLY B 1 87 ? -18.703 -18.938 -15.367 1 89.5 87 GLY B CA 1
ATOM 1662 C C . GLY B 1 87 ? -18.25 -17.578 -15.906 1 89.5 87 GLY B C 1
ATOM 1663 O O . GLY B 1 87 ? -18.594 -17.219 -17.031 1 89.5 87 GLY B O 1
ATOM 1664 N N . ASN B 1 88 ? -17.469 -16.891 -15.078 1 89.62 88 ASN B N 1
ATOM 1665 C CA . ASN B 1 88 ? -17.078 -15.539 -15.477 1 89.62 88 ASN B CA 1
ATOM 1666 C C . ASN B 1 88 ? -15.906 -15.562 -16.453 1 89.62 88 ASN B C 1
ATOM 1668 O O . ASN B 1 88 ? -15.695 -14.602 -17.203 1 89.62 88 ASN B O 1
ATOM 1672 N N . THR B 1 89 ? -15.141 -16.625 -16.453 1 86.06 89 THR B N 1
ATOM 1673 C CA . THR B 1 89 ? -13.938 -16.656 -17.266 1 86.06 89 THR B CA 1
ATOM 1674 C C . THR B 1 89 ? -13.906 -17.906 -18.156 1 86.06 89 THR B C 1
ATOM 1676 O O . THR B 1 89 ? -12.844 -18.312 -18.625 1 86.06 89 THR B O 1
ATOM 1679 N N . GLY B 1 90 ? -15.062 -18.484 -18.359 1 84.5 90 GLY B N 1
ATOM 1680 C CA . GLY B 1 90 ? -15.125 -19.719 -19.156 1 84.5 90 GLY B CA 1
ATOM 1681 C C . GLY B 1 90 ? -14.656 -20.938 -18.391 1 84.5 90 GLY B C 1
ATOM 1682 O O . GLY B 1 90 ? -15 -21.125 -17.219 1 84.5 90 GLY B O 1
ATOM 1683 N N . ASP B 1 91 ? -13.844 -21.812 -19.141 1 85.94 91 ASP B N 1
ATOM 1684 C CA . ASP B 1 91 ? -13.477 -23.094 -18.547 1 85.94 91 ASP B CA 1
ATOM 1685 C C . ASP B 1 91 ? -12.008 -23.094 -18.125 1 85.94 91 ASP B C 1
ATOM 1687 O O . ASP B 1 91 ? -11.383 -24.156 -18.047 1 85.94 91 ASP B O 1
ATOM 1691 N N . VAL B 1 92 ? -11.508 -21.797 -17.969 1 87.25 92 VAL B N 1
ATOM 1692 C CA . VAL B 1 92 ? -10.086 -21.781 -17.625 1 87.25 92 VAL B CA 1
ATOM 1693 C C . VAL B 1 92 ? -9.852 -20.797 -16.484 1 87.25 92 VAL B C 1
ATOM 1695 O O . VAL B 1 92 ? -10.57 -19.797 -16.344 1 87.25 92 VAL B O 1
ATOM 1698 N N . ASN B 1 93 ? -8.977 -21.156 -15.648 1 92.69 93 ASN B N 1
ATOM 1699 C CA . ASN B 1 93 ? -8.469 -20.172 -14.688 1 92.69 93 ASN B CA 1
ATOM 1700 C C . ASN B 1 93 ? -7.477 -19.219 -15.336 1 92.69 93 ASN B C 1
ATOM 1702 O O . ASN B 1 93 ? -6.328 -19.594 -15.594 1 92.69 93 ASN B O 1
ATOM 1706 N N . LEU B 1 94 ? -7.883 -18.062 -15.547 1 92.44 94 LEU B N 1
ATOM 1707 C CA . LEU B 1 94 ? -7.082 -17.078 -16.266 1 92.44 94 LEU B CA 1
ATOM 1708 C C . LEU B 1 94 ? -5.797 -16.766 -15.516 1 92.44 94 LEU B C 1
ATOM 1710 O O . LEU B 1 94 ? -4.773 -16.453 -16.125 1 92.44 94 LEU B O 1
ATOM 1714 N N . TYR B 1 95 ? -5.828 -16.844 -14.234 1 95.69 95 TYR B N 1
ATOM 1715 C CA . TYR B 1 95 ? -4.648 -16.516 -13.445 1 95.69 95 TYR B CA 1
ATOM 1716 C C . TYR B 1 95 ? -3.602 -17.625 -13.547 1 95.69 95 TYR B C 1
ATOM 1718 O O . TYR B 1 95 ? -2.4 -17.359 -13.469 1 95.69 95 TYR B O 1
ATOM 1726 N N . ALA B 1 96 ? -4.047 -18.859 -13.766 1 93.5 96 ALA B N 1
ATOM 1727 C CA . ALA B 1 96 ? -3.104 -19.938 -14.039 1 93.5 96 ALA B CA 1
ATOM 1728 C C . ALA B 1 96 ? -2.352 -19.703 -15.344 1 93.5 96 ALA B C 1
ATOM 1730 O O . ALA B 1 96 ? -1.145 -19.938 -15.422 1 93.5 96 ALA B O 1
ATOM 1731 N N . GLN B 1 97 ? -3.078 -19.234 -16.266 1 92.94 97 GLN B N 1
ATOM 1732 C CA . GLN B 1 97 ? -2.463 -18.922 -17.547 1 92.94 97 GLN B CA 1
ATOM 1733 C C . GLN B 1 97 ? -1.456 -17.781 -17.406 1 92.94 97 GLN B C 1
ATOM 1735 O O . GLN B 1 97 ? -0.382 -17.812 -18.016 1 92.94 97 GLN B O 1
ATOM 1740 N N . MET B 1 98 ? -1.806 -16.828 -16.609 1 95.25 98 MET B N 1
ATOM 1741 C CA . MET B 1 98 ? -0.916 -15.688 -16.391 1 95.25 98 MET B CA 1
ATOM 1742 C C . MET B 1 98 ? 0.356 -16.125 -15.672 1 95.25 98 MET B C 1
ATOM 1744 O O . MET B 1 98 ? 1.444 -15.633 -15.969 1 95.25 98 MET B O 1
ATOM 1748 N N . ILE B 1 99 ? 0.213 -17.031 -14.773 1 96 99 ILE B N 1
ATOM 1749 C CA . ILE B 1 99 ? 1.372 -17.562 -14.062 1 96 99 ILE B CA 1
ATOM 1750 C C . ILE B 1 99 ? 2.273 -18.312 -15.047 1 96 99 ILE B C 1
ATOM 1752 O O . ILE B 1 99 ? 3.498 -18.172 -15.008 1 96 99 ILE B O 1
ATOM 1756 N N . ASP B 1 100 ? 1.685 -19.062 -15.898 1 93.38 100 ASP B N 1
ATOM 1757 C CA . ASP B 1 100 ? 2.449 -19.781 -16.906 1 93.38 100 ASP B CA 1
ATOM 1758 C C . ASP B 1 100 ? 3.18 -18.812 -17.844 1 93.38 100 ASP B C 1
ATOM 1760 O O . ASP B 1 100 ? 4.367 -18.984 -18.109 1 93.38 100 ASP B O 1
ATOM 1764 N N . ASP B 1 101 ? 2.461 -17.812 -18.25 1 95 101 ASP B N 1
ATOM 1765 C CA . ASP B 1 101 ? 3.043 -16.797 -19.141 1 95 101 ASP B CA 1
ATOM 1766 C C . ASP B 1 101 ? 4.211 -16.094 -18.453 1 95 101 ASP B C 1
ATOM 1768 O O . ASP B 1 101 ? 5.137 -15.633 -19.125 1 95 101 ASP B O 1
ATOM 1772 N N . ALA B 1 102 ? 4.203 -16.047 -17.141 1 96.5 102 ALA B N 1
ATOM 1773 C CA . ALA B 1 102 ? 5.242 -15.383 -16.359 1 96.5 102 ALA B CA 1
ATOM 1774 C C . ALA B 1 102 ? 6.359 -16.359 -15.984 1 96.5 102 ALA B C 1
ATOM 1776 O O . ALA B 1 102 ? 7.188 -16.062 -15.125 1 96.5 102 ALA B O 1
ATOM 1777 N N . GLU B 1 103 ? 6.285 -17.531 -16.562 1 95.25 103 GLU B N 1
ATOM 1778 C CA . GLU B 1 103 ? 7.27 -18.578 -16.328 1 95.25 103 GLU B CA 1
ATOM 1779 C C . GLU B 1 103 ? 7.219 -19.062 -14.883 1 95.25 103 GLU B C 1
ATOM 1781 O O . GLU B 1 103 ? 8.227 -19.531 -14.344 1 95.25 103 GLU B O 1
ATOM 1786 N N . GLY B 1 104 ? 6.148 -18.953 -14.32 1 96.25 104 GLY B N 1
ATOM 1787 C CA . GLY B 1 104 ? 5.984 -19.344 -12.93 1 96.25 104 GLY B CA 1
ATOM 1788 C C . GLY B 1 104 ? 5.844 -20.828 -12.742 1 96.25 104 GLY B C 1
ATOM 1789 O O . GLY B 1 104 ? 6.293 -21.391 -11.734 1 96.25 104 GLY B O 1
ATOM 1790 N N . LEU B 1 105 ? 5.25 -21.484 -13.688 1 93.31 105 LEU B N 1
ATOM 1791 C CA . LEU B 1 105 ? 4.98 -22.922 -13.57 1 93.31 105 LEU B CA 1
ATOM 1792 C C . LEU B 1 105 ? 6.277 -23.703 -13.43 1 93.31 105 LEU B C 1
ATOM 1794 O O . LEU B 1 105 ? 6.387 -24.578 -12.562 1 93.31 105 LEU B O 1
ATOM 1798 N N . GLU B 1 106 ? 7.141 -23.406 -14.273 1 93.12 106 GLU B N 1
ATOM 1799 C CA . GLU B 1 106 ? 8.422 -24.094 -14.211 1 93.12 106 GLU B CA 1
ATOM 1800 C C . GLU B 1 106 ? 9.109 -23.859 -12.867 1 93.12 106 GLU B C 1
ATOM 1802 O O . GLU B 1 106 ? 9.656 -24.797 -12.273 1 93.12 106 GLU B O 1
ATOM 1807 N N . LYS B 1 107 ? 9.086 -22.656 -12.422 1 95.88 107 LYS B N 1
ATOM 1808 C CA . LYS B 1 107 ? 9.719 -22.297 -11.148 1 95.88 107 LYS B CA 1
ATOM 1809 C C . LYS B 1 107 ? 9.039 -23.016 -9.992 1 95.88 107 LYS B C 1
ATOM 1811 O O . LYS B 1 107 ? 9.711 -23.516 -9.086 1 95.88 107 LYS B O 1
ATOM 1816 N N . ILE B 1 108 ? 7.789 -23.062 -10.039 1 95.88 108 ILE B N 1
ATOM 1817 C CA . ILE B 1 108 ? 7.043 -23.75 -8.977 1 95.88 108 ILE B CA 1
ATOM 1818 C C . ILE B 1 108 ? 7.34 -25.234 -9.008 1 95.88 108 ILE B C 1
ATOM 1820 O O . ILE B 1 108 ? 7.496 -25.875 -7.961 1 95.88 108 ILE B O 1
ATOM 1824 N N . GLU B 1 109 ? 7.438 -25.781 -10.188 1 93.25 109 GLU B N 1
ATOM 1825 C CA . GLU B 1 109 ? 7.793 -27.188 -10.328 1 93.25 109 GLU B CA 1
ATOM 1826 C C . GLU B 1 109 ? 9.164 -27.484 -9.711 1 93.25 109 GLU B C 1
ATOM 1828 O O . GLU B 1 109 ? 9.352 -28.5 -9.055 1 93.25 109 GLU B O 1
ATOM 1833 N N . ASN B 1 110 ? 10.078 -26.594 -9.953 1 94.88 110 ASN B N 1
ATOM 1834 C CA . ASN B 1 110 ? 11.43 -26.766 -9.422 1 94.88 110 ASN B CA 1
ATOM 1835 C C . ASN B 1 110 ? 11.43 -26.734 -7.895 1 94.88 110 ASN B C 1
ATOM 1837 O O . ASN B 1 110 ? 12.289 -27.344 -7.258 1 94.88 110 ASN B O 1
ATOM 1841 N N . LEU B 1 111 ? 10.445 -26.109 -7.328 1 96.25 111 LEU B N 1
ATOM 1842 C CA . LEU B 1 111 ? 10.367 -25.969 -5.875 1 96.25 111 LEU B CA 1
ATOM 1843 C C . LEU B 1 111 ? 9.898 -27.281 -5.242 1 96.25 111 LEU B C 1
ATOM 1845 O O . LEU B 1 111 ? 9.984 -27.453 -4.023 1 96.25 111 LEU B O 1
ATOM 1849 N N . GLN B 1 112 ? 9.469 -28.203 -6.055 1 93.5 112 GLN B N 1
ATOM 1850 C CA . GLN B 1 112 ? 9.094 -29.516 -5.535 1 93.5 112 GLN B CA 1
ATOM 1851 C C . GLN B 1 112 ? 10.328 -30.297 -5.074 1 93.5 112 GLN B C 1
ATOM 1853 O O . GLN B 1 112 ? 10.203 -31.297 -4.383 1 93.5 112 GLN B O 1
ATOM 1858 N N . SER B 1 113 ? 11.492 -29.844 -5.508 1 93.44 113 SER B N 1
ATOM 1859 C CA . SER B 1 113 ? 12.734 -30.484 -5.074 1 93.44 113 SER B CA 1
ATOM 1860 C C . SER B 1 113 ? 13.398 -29.688 -3.957 1 93.44 113 SER B C 1
ATOM 1862 O O . SER B 1 113 ? 14.562 -29.922 -3.627 1 93.44 113 SER B O 1
ATOM 1864 N N . HIS B 1 114 ? 12.711 -28.672 -3.434 1 92.12 114 HIS B N 1
ATOM 1865 C CA . HIS B 1 114 ? 13.266 -27.844 -2.367 1 92.12 114 HIS B CA 1
ATOM 1866 C C . HIS B 1 114 ? 13.375 -28.625 -1.062 1 92.12 114 HIS B C 1
ATOM 1868 O O . HIS B 1 114 ? 12.508 -29.453 -0.751 1 92.12 114 HIS B O 1
ATOM 1874 N N . ASP B 1 115 ? 14.367 -28.312 -0.296 1 92.75 115 ASP B N 1
ATOM 1875 C CA . ASP B 1 115 ? 14.625 -29.031 0.948 1 92.75 115 ASP B CA 1
ATOM 1876 C C . ASP B 1 115 ? 13.594 -28.672 2.014 1 92.75 115 ASP B C 1
ATOM 1878 O O . ASP B 1 115 ? 13.273 -29.5 2.877 1 92.75 115 ASP B O 1
ATOM 1882 N N . ASN B 1 116 ? 13.109 -27.469 1.943 1 94.06 116 ASN B N 1
ATOM 1883 C CA . ASN B 1 116 ? 12.086 -27.031 2.891 1 94.06 116 ASN B CA 1
ATOM 1884 C C . ASN B 1 116 ? 10.742 -27.703 2.617 1 94.06 116 ASN B C 1
ATOM 1886 O O . ASN B 1 116 ? 10.148 -27.516 1.554 1 94.06 116 ASN B O 1
ATOM 1890 N N . ASN B 1 117 ? 10.195 -28.406 3.561 1 94.25 117 ASN B N 1
ATOM 1891 C CA . ASN B 1 117 ? 8.977 -29.188 3.391 1 94.25 117 ASN B CA 1
ATOM 1892 C C . ASN B 1 117 ? 7.77 -28.281 3.135 1 94.25 117 ASN B C 1
ATOM 1894 O O . ASN B 1 117 ? 6.891 -28.625 2.344 1 94.25 117 ASN B O 1
ATOM 1898 N N . GLU B 1 118 ? 7.688 -27.234 3.877 1 94.81 118 GLU B N 1
ATOM 1899 C CA . GLU B 1 118 ? 6.566 -26.328 3.697 1 94.81 118 GLU B CA 1
ATOM 1900 C C . GLU B 1 118 ? 6.508 -25.797 2.266 1 94.81 118 GLU B C 1
ATOM 1902 O O . GLU B 1 118 ? 5.43 -25.719 1.671 1 94.81 118 GLU B O 1
ATOM 1907 N N . ILE B 1 119 ? 7.656 -25.438 1.76 1 96.88 119 ILE B N 1
ATOM 1908 C CA . ILE B 1 119 ? 7.738 -24.922 0.393 1 96.88 119 ILE B CA 1
ATOM 1909 C C . ILE B 1 119 ? 7.352 -26.031 -0.588 1 96.88 119 ILE B C 1
ATOM 1911 O O . ILE B 1 119 ? 6.582 -25.797 -1.524 1 96.88 119 ILE B O 1
ATOM 1915 N N . TYR B 1 120 ? 7.875 -27.156 -0.332 1 95.75 120 TYR B N 1
ATOM 1916 C CA . TYR B 1 120 ? 7.531 -28.297 -1.157 1 95.75 120 TYR B CA 1
ATOM 1917 C C . TYR B 1 120 ? 6.023 -28.516 -1.186 1 95.75 120 TYR B C 1
ATOM 1919 O O . TYR B 1 120 ? 5.426 -28.625 -2.26 1 95.75 120 TYR B O 1
ATOM 1927 N N . GLU B 1 121 ? 5.375 -28.594 -0.12 1 95.25 121 GLU B N 1
ATOM 1928 C CA . GLU B 1 121 ? 3.941 -28.844 -0.015 1 95.25 121 GLU B CA 1
ATOM 1929 C C . GLU B 1 121 ? 3.133 -27.75 -0.706 1 95.25 121 GLU B C 1
ATOM 1931 O O . GLU B 1 121 ? 2.146 -28.047 -1.388 1 95.25 121 GLU B O 1
ATOM 1936 N N . LYS B 1 122 ? 3.57 -26.562 -0.496 1 94.56 122 LYS B N 1
ATOM 1937 C CA . LYS B 1 122 ? 2.881 -25.438 -1.131 1 94.56 122 LYS B CA 1
ATOM 1938 C C . LYS B 1 122 ? 2.994 -25.516 -2.65 1 94.56 122 LYS B C 1
ATOM 1940 O O . LYS B 1 122 ? 2.039 -25.203 -3.365 1 94.56 122 LYS B O 1
ATOM 1945 N N . ALA B 1 123 ? 4.18 -25.859 -3.055 1 95.44 123 ALA B N 1
ATOM 1946 C CA . ALA B 1 123 ? 4.395 -26 -4.492 1 95.44 123 ALA B CA 1
ATOM 1947 C C . ALA B 1 123 ? 3.484 -27.078 -5.078 1 95.44 123 ALA B C 1
ATOM 1949 O O . ALA B 1 123 ? 2.852 -26.859 -6.117 1 95.44 123 ALA B O 1
ATOM 1950 N N . VAL B 1 124 ? 3.363 -28.172 -4.445 1 92.75 124 VAL B N 1
ATOM 1951 C CA . VAL B 1 124 ? 2.518 -29.266 -4.887 1 92.75 124 VAL B CA 1
ATOM 1952 C C . VAL B 1 124 ? 1.062 -28.812 -4.949 1 92.75 124 VAL B C 1
ATOM 1954 O O . VAL B 1 124 ? 0.37 -29.062 -5.941 1 92.75 124 VAL B O 1
ATOM 1957 N N . LYS B 1 125 ? 0.622 -28.141 -3.977 1 91.19 125 LYS B N 1
ATOM 1958 C CA . LYS B 1 125 ? -0.756 -27.672 -3.898 1 91.19 125 LYS B CA 1
ATOM 1959 C C . LYS B 1 125 ? -1.072 -26.703 -5.043 1 91.19 125 LYS B C 1
ATOM 1961 O O . LYS B 1 125 ? -2.129 -26.812 -5.672 1 91.19 125 LYS B O 1
ATOM 1966 N N . ILE B 1 126 ? -0.208 -25.844 -5.246 1 92.75 126 ILE B N 1
ATOM 1967 C CA . ILE B 1 126 ? -0.408 -24.828 -6.281 1 92.75 126 ILE B CA 1
ATOM 1968 C C . ILE B 1 126 ? -0.466 -25.5 -7.652 1 92.75 126 ILE B C 1
ATOM 1970 O O . ILE B 1 126 ? -1.295 -25.141 -8.492 1 92.75 126 ILE B O 1
ATOM 1974 N N . LEU B 1 127 ? 0.457 -26.469 -7.902 1 89.06 127 LEU B N 1
ATOM 1975 C CA . LEU B 1 127 ? 0.478 -27.172 -9.172 1 89.06 127 LEU B CA 1
ATOM 1976 C C . LEU B 1 127 ? -0.826 -27.938 -9.391 1 89.06 127 LEU B C 1
ATOM 1978 O O . LEU B 1 127 ? -1.346 -27.984 -10.508 1 89.06 127 LEU B O 1
ATOM 1982 N N . LEU B 1 128 ? -1.331 -28.422 -8.328 1 82.44 128 LEU B N 1
ATOM 1983 C CA . LEU B 1 128 ? -2.598 -29.156 -8.406 1 82.44 128 LEU B CA 1
ATOM 1984 C C . LEU B 1 128 ? -3.746 -28.188 -8.719 1 82.44 128 LEU B C 1
ATOM 1986 O O . LEU B 1 128 ? -4.637 -28.516 -9.5 1 82.44 128 LEU B O 1
ATOM 1990 N N . LEU B 1 129 ? -3.656 -27.016 -8.062 1 77.69 129 LEU B N 1
ATOM 1991 C CA . LEU B 1 129 ? -4.676 -26 -8.312 1 77.69 129 LEU B CA 1
ATOM 1992 C C . LEU B 1 129 ? -4.594 -25.5 -9.75 1 77.69 129 LEU B C 1
ATOM 1994 O O . LEU B 1 129 ? -5.625 -25.266 -10.391 1 77.69 129 LEU B O 1
ATOM 1998 N N . GLY B 1 130 ? -3.275 -25.219 -10.266 1 66.06 130 GLY B N 1
ATOM 1999 C CA . GLY B 1 130 ? -3.029 -24.719 -11.609 1 66.06 130 GLY B CA 1
ATOM 2000 C C . GLY B 1 130 ? -3.271 -25.75 -12.695 1 66.06 130 GLY B C 1
ATOM 2001 O O . GLY B 1 130 ? -3.793 -25.422 -13.758 1 66.06 130 GLY B O 1
ATOM 2002 N N . THR B 1 131 ? -2.396 -26.922 -12.586 1 58.19 131 THR B N 1
ATOM 2003 C CA . THR B 1 131 ? -2.521 -28 -13.562 1 58.19 131 THR B CA 1
ATOM 2004 C C . THR B 1 131 ? -3.982 -28.406 -13.734 1 58.19 131 THR B C 1
ATOM 2006 O O . THR B 1 131 ? -4.402 -28.766 -14.836 1 58.19 131 THR B O 1
ATOM 2009 N N . ILE B 1 132 ? -4.645 -28.328 -12.664 1 48.97 132 ILE B N 1
ATOM 2010 C CA . ILE B 1 132 ? -6.023 -28.734 -12.93 1 48.97 132 ILE B CA 1
ATOM 2011 C C . ILE B 1 132 ? -6.625 -27.828 -14 1 48.97 132 ILE B C 1
ATOM 2013 O O . ILE B 1 132 ? -7.434 -28.281 -14.82 1 48.97 132 ILE B O 1
ATOM 2017 N N . ILE B 1 133 ? -6.117 -26.484 -14.133 1 48.22 133 ILE B N 1
ATOM 2018 C CA . ILE B 1 133 ? -6.836 -25.641 -15.07 1 48.22 133 ILE B CA 1
ATOM 2019 C C . ILE B 1 133 ? -6.332 -25.875 -16.484 1 48.22 133 ILE B C 1
ATOM 2021 O O . ILE B 1 133 ? -7.043 -25.609 -17.453 1 48.22 133 ILE B O 1
ATOM 2025 N N . SER B 1 134 ? -5.031 -26.109 -16.766 1 45.75 134 SER B N 1
ATOM 2026 C CA . SER B 1 134 ? -4.578 -26.375 -18.125 1 45.75 134 SER B CA 1
ATOM 2027 C C . SER B 1 134 ? -5.199 -27.656 -18.672 1 45.75 134 SER B C 1
ATOM 2029 O O . SER B 1 134 ? -5.062 -27.938 -19.875 1 45.75 134 SER B O 1
ATOM 2031 N N . LEU B 1 135 ? -5.695 -28.609 -17.828 1 40.06 135 LEU B N 1
ATOM 2032 C CA . LEU B 1 135 ? -6.391 -29.766 -18.391 1 40.06 135 LEU B CA 1
ATOM 2033 C C .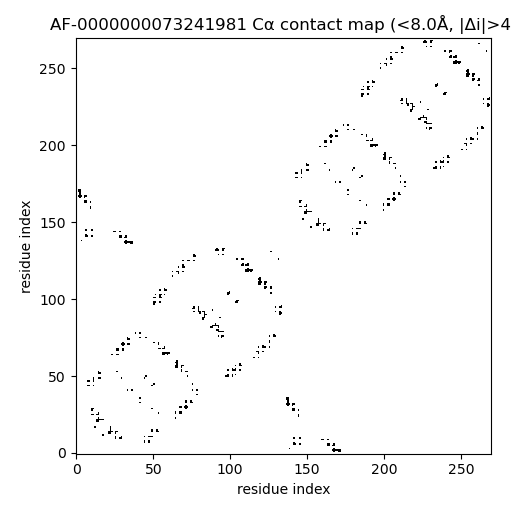 LEU B 1 135 ? -7.871 -29.453 -18.594 1 40.06 135 LEU B C 1
ATOM 2035 O O . LEU B 1 135 ? -8.492 -28.781 -17.766 1 40.06 135 LEU B O 1
#

Sequence (270 aa):
AVIEAALIAPLVNLLQNAEFDIKKEAAWAISNATSGGTHDQIKYLVGQGCIKPLCDLLVCPDPRIVTVCLEGLENILKVGEAEKSLGNTGDVNLYAQMIDDAEGLEKIENLQSHDNNEIYEKAVKILLLGTIISLAVIEAALIAPLVNLLQNAEFDIKKEAAWAISNATSGGTHDQIKYLVGQGCIKPLCDLLVCPDPRIVTVCLEGLENILKVGEAEKSLGNTGDVNLYAQMIDDAEGLEKIENLQSHDNNEIYEKAVKILLLGTIISL

Secondary structure (DSSP, 8-state):
-HHHHHHHHHHHHHHHHS-HHHHHHHHHHHHHHHHH--HHHHHHHHHTT-HHHHHHGGG-S-HHHHHHHHHHHHHHHHHHHHHHHTTSSTTS-HHHHHHHHTTHHHHHHHGGG-S-HHHHHHHHHHHHHHHHHH-/-HHHHHHHHHHHHHHHHS-HHHHHHHHHHHHHHHHH--HHHHHHHHHTT-HHHHHHGGG-S-HHHHHHHHHHHHHHHHHHHHHHHTTSSTTS-HHHHHHHHTTHHHHHHHGGG-S-HHHHHHHHHHHHHHHHHH-